Protein AF-A0A3M0YSS9-F1 (afdb_monomer_lite)

Foldseek 3Di:
DDQQCPPLLLVLVLVVQVVCVVVVVAPHLCRLQVQLVHHSVVSVCSNRSVDPDDPSSLLSCCQQPQADVCSSNVVDVDGHPDPDDDDDDDPRPRNQPPDPHLVAQEKEDEQVCFQQCLVPNCVRCVVVIRGDYDPPDDDHAKYWYQDADDQAPPVDHHRDIDIDYDDDPPDDDDAQDWDFDRDSGTHIFGWDFDADPVRDGDDIDTHTNDPD

Radius of gyration: 26.35 Å; chains: 1; bounding box: 48×43×78 Å

Structure (mmCIF, N/CA/C/O backbone):
data_AF-A0A3M0YSS9-F1
#
_entry.id   AF-A0A3M0YSS9-F1
#
loop_
_atom_site.group_PDB
_atom_site.id
_atom_site.type_symbol
_atom_site.label_atom_id
_atom_site.label_alt_id
_atom_site.label_comp_id
_atom_site.label_asym_id
_atom_site.label_entity_id
_atom_site.label_seq_id
_atom_site.pdbx_PDB_ins_code
_atom_site.Cartn_x
_atom_site.Cartn_y
_atom_site.Cartn_z
_atom_site.occupancy
_atom_site.B_iso_or_equiv
_atom_site.auth_seq_id
_atom_site.auth_comp_id
_atom_site.auth_asym_id
_atom_site.auth_atom_id
_atom_site.pdbx_PDB_model_num
ATOM 1 N N . MET A 1 1 ? 23.100 3.331 -47.644 1.00 50.34 1 MET A N 1
ATOM 2 C CA . MET A 1 1 ? 22.919 3.528 -46.187 1.00 50.34 1 MET A CA 1
ATOM 3 C C . MET A 1 1 ? 21.482 3.955 -45.966 1.00 50.34 1 MET A C 1
ATOM 5 O O . MET A 1 1 ? 21.053 4.877 -46.646 1.00 50.34 1 MET A O 1
ATOM 9 N N . GLY A 1 2 ? 20.723 3.238 -45.133 1.00 55.03 2 GLY A N 1
ATOM 10 C CA . GLY A 1 2 ? 19.299 3.519 -44.927 1.00 55.03 2 GLY A CA 1
ATOM 11 C C . GLY A 1 2 ? 19.103 4.921 -44.357 1.00 55.03 2 GLY A C 1
ATOM 12 O O . GLY A 1 2 ? 19.698 5.257 -43.337 1.00 55.03 2 GLY A O 1
ATOM 13 N N . ASN A 1 3 ? 18.328 5.752 -45.048 1.00 66.25 3 ASN A N 1
ATOM 14 C CA . ASN A 1 3 ? 17.956 7.071 -44.563 1.00 66.25 3 ASN A CA 1
ATOM 15 C C . ASN A 1 3 ? 16.772 6.900 -43.603 1.00 66.25 3 ASN A C 1
ATOM 17 O O . ASN A 1 3 ? 15.628 6.799 -44.031 1.00 66.25 3 ASN A O 1
ATOM 21 N N . PHE A 1 4 ? 17.038 6.812 -42.302 1.00 70.06 4 PHE A N 1
ATOM 22 C CA . PHE A 1 4 ? 16.012 6.598 -41.275 1.00 70.06 4 PHE A CA 1
ATOM 23 C C . PHE A 1 4 ? 15.368 7.904 -40.796 1.00 70.06 4 PHE A C 1
ATOM 25 O O . PHE A 1 4 ? 14.780 7.965 -39.716 1.00 70.06 4 PHE A O 1
ATOM 32 N N . PHE A 1 5 ? 15.502 8.976 -41.577 1.00 63.09 5 PHE A N 1
ATOM 33 C CA . PHE A 1 5 ? 14.889 10.267 -41.282 1.00 63.09 5 PHE A CA 1
ATOM 34 C C . PHE A 1 5 ? 13.356 10.187 -41.290 1.00 63.09 5 PHE A C 1
ATOM 36 O O . PHE A 1 5 ? 12.704 10.883 -40.512 1.00 63.09 5 PHE A O 1
ATOM 43 N N . ASP A 1 6 ? 12.803 9.298 -42.119 1.00 69.56 6 ASP A N 1
ATOM 44 C CA . ASP A 1 6 ? 11.360 9.109 -42.275 1.00 69.56 6 ASP A CA 1
ATOM 45 C C . ASP A 1 6 ? 10.750 8.143 -41.256 1.00 69.56 6 ASP A C 1
ATOM 47 O O . ASP A 1 6 ? 9.528 8.059 -41.149 1.00 69.56 6 ASP A O 1
ATOM 51 N N . HIS A 1 7 ? 11.575 7.458 -40.457 1.00 84.62 7 HIS A N 1
ATOM 52 C CA . HIS A 1 7 ? 11.083 6.555 -39.425 1.00 84.62 7 HIS A CA 1
ATOM 53 C C . HIS A 1 7 ? 10.381 7.349 -38.316 1.00 84.62 7 HIS A C 1
ATOM 55 O O . HIS A 1 7 ? 10.987 8.223 -37.686 1.00 84.62 7 HIS A O 1
ATOM 61 N N . ILE A 1 8 ? 9.111 7.025 -38.054 1.00 85.50 8 ILE A N 1
ATOM 62 C CA . ILE A 1 8 ? 8.252 7.771 -37.122 1.00 85.50 8 ILE A CA 1
ATOM 63 C C . ILE A 1 8 ? 8.887 7.914 -35.736 1.00 85.50 8 ILE A C 1
ATOM 65 O O . ILE A 1 8 ? 8.940 9.017 -35.196 1.00 85.50 8 ILE A O 1
ATOM 69 N N . VAL A 1 9 ? 9.509 6.842 -35.239 1.00 87.88 9 VAL A N 1
ATOM 70 C CA . VAL A 1 9 ? 10.175 6.827 -33.930 1.00 87.88 9 VAL A CA 1
ATOM 71 C C . VAL A 1 9 ? 11.379 7.761 -33.882 1.00 87.88 9 VAL A C 1
ATOM 73 O O . VAL A 1 9 ? 11.569 8.463 -32.897 1.00 87.88 9 VAL A O 1
ATOM 76 N N . ASN A 1 10 ? 12.165 7.851 -34.957 1.00 89.75 10 ASN A N 1
ATOM 77 C CA . ASN A 1 10 ? 13.311 8.758 -34.998 1.00 89.75 10 ASN A CA 1
ATOM 78 C C . ASN A 1 10 ? 12.864 10.221 -35.092 1.00 89.75 10 ASN A C 1
ATOM 80 O O . ASN A 1 10 ? 13.477 11.100 -34.487 1.00 89.75 10 ASN A O 1
ATOM 84 N N . ARG A 1 11 ? 11.784 10.488 -35.833 1.00 89.56 11 ARG A N 1
ATOM 85 C CA . ARG A 1 11 ? 11.182 11.822 -35.924 1.00 89.56 11 ARG A CA 1
ATOM 86 C C . ARG A 1 11 ? 10.656 12.281 -34.566 1.00 89.56 11 ARG A C 1
ATOM 88 O O . ARG A 1 11 ? 10.982 13.384 -34.138 1.00 89.56 11 ARG A O 1
ATOM 95 N N . ARG A 1 12 ? 9.906 11.421 -33.876 1.00 90.12 12 ARG A N 1
ATOM 96 C CA . ARG A 1 12 ? 9.378 11.677 -32.529 1.00 90.12 12 ARG A CA 1
ATOM 97 C C . ARG A 1 12 ? 10.500 11.791 -31.498 1.00 90.12 12 ARG A C 1
ATOM 99 O O . ARG A 1 12 ? 10.485 12.711 -30.693 1.00 90.12 12 ARG A O 1
ATOM 106 N N . PHE A 1 13 ? 11.538 10.960 -31.588 1.00 92.38 13 PHE A N 1
ATOM 107 C CA . PHE A 1 13 ? 12.729 11.077 -30.743 1.00 92.38 13 PHE A CA 1
ATOM 108 C C . PHE A 1 13 ? 13.441 12.429 -30.900 1.00 92.38 13 PHE A C 1
ATOM 110 O O . PHE A 1 13 ? 13.877 13.007 -29.909 1.00 92.38 13 PHE A O 1
ATOM 117 N N . ARG A 1 14 ? 13.537 12.979 -32.120 1.00 91.00 14 ARG A N 1
ATOM 118 C CA . ARG A 1 14 ? 14.081 14.337 -32.312 1.00 91.00 14 ARG A CA 1
ATOM 119 C C . ARG A 1 14 ? 13.235 15.402 -31.631 1.00 91.00 14 ARG A C 1
ATOM 121 O O . ARG A 1 14 ? 13.810 16.310 -31.042 1.00 91.00 14 ARG A O 1
ATOM 128 N N . GLN A 1 15 ? 11.911 15.282 -31.716 1.00 89.50 15 GLN A N 1
ATOM 129 C CA . GLN A 1 15 ? 10.995 16.196 -31.031 1.00 89.50 15 GLN A CA 1
ATOM 130 C C . GLN A 1 15 ? 11.213 16.124 -29.516 1.00 89.50 15 GLN A C 1
ATOM 132 O O . GLN A 1 15 ? 11.445 17.152 -28.896 1.00 89.50 15 GLN A O 1
ATOM 137 N N . VAL A 1 16 ? 11.282 14.913 -28.952 1.00 89.62 16 VAL A N 1
ATOM 138 C CA . VAL A 1 16 ? 11.610 14.701 -27.531 1.00 89.62 16 VAL A CA 1
ATOM 139 C C . VAL A 1 16 ? 12.953 15.334 -27.169 1.00 89.62 16 VAL A C 1
ATOM 141 O O . VAL A 1 16 ? 13.036 16.061 -26.187 1.00 89.62 16 VAL A O 1
ATOM 144 N N . TYR A 1 17 ? 14.007 15.113 -27.963 1.00 90.38 17 TYR A N 1
ATOM 145 C CA . TYR A 1 17 ? 15.323 15.711 -27.712 1.00 90.38 17 TYR A CA 1
ATOM 146 C C . TYR A 1 17 ? 15.255 17.244 -27.632 1.00 90.38 17 TYR A C 1
ATOM 148 O O . TYR A 1 17 ? 15.831 17.827 -26.717 1.00 90.38 17 TYR A O 1
ATOM 156 N N . GLN A 1 18 ? 14.560 17.885 -28.579 1.00 89.50 18 GLN A N 1
ATOM 157 C CA . GLN A 1 18 ? 14.410 19.343 -28.618 1.00 89.50 18 GLN A CA 1
ATOM 158 C C . GLN A 1 18 ? 13.657 19.849 -27.388 1.00 89.50 18 GLN A C 1
ATOM 160 O O . GLN A 1 18 ? 14.143 20.743 -26.703 1.00 89.50 18 GLN A O 1
ATOM 165 N N . THR A 1 19 ? 12.537 19.215 -27.044 1.00 84.94 19 THR A N 1
ATOM 166 C CA . THR A 1 19 ? 11.732 19.600 -25.882 1.00 84.94 19 THR A CA 1
ATOM 167 C C . THR A 1 19 ? 12.491 19.424 -24.563 1.00 84.94 19 THR A C 1
ATOM 169 O O . THR A 1 19 ? 12.430 20.298 -23.703 1.00 84.94 19 THR A O 1
ATOM 172 N N . LEU A 1 20 ? 13.283 18.357 -24.404 1.00 84.94 20 LEU A N 1
ATOM 173 C CA . LEU A 1 20 ? 14.125 18.170 -23.212 1.00 84.94 20 LEU A CA 1
ATOM 174 C C . LEU A 1 20 ? 15.231 19.233 -23.090 1.00 84.94 20 LEU A C 1
ATOM 176 O O . LEU A 1 20 ? 15.587 19.626 -21.976 1.00 84.94 20 LEU A O 1
ATOM 180 N N . GLU A 1 21 ? 15.790 19.686 -24.214 1.00 85.00 21 GLU A N 1
ATOM 181 C CA . GLU A 1 21 ? 16.803 20.750 -24.258 1.00 85.00 21 GLU A CA 1
ATOM 182 C C . GLU A 1 21 ? 16.178 22.120 -23.932 1.00 85.00 21 GLU A C 1
ATOM 184 O O . GLU A 1 21 ? 16.726 22.870 -23.122 1.00 85.00 21 GLU A O 1
ATOM 189 N N . GLU A 1 22 ? 14.989 22.410 -24.471 1.00 82.00 22 GLU A N 1
ATOM 190 C CA . GLU A 1 22 ? 14.206 23.622 -24.184 1.00 82.00 22 GLU A CA 1
ATOM 191 C C . GLU A 1 22 ? 13.789 23.710 -22.709 1.00 82.00 22 GLU A C 1
ATOM 193 O O . GLU A 1 22 ? 13.955 24.755 -22.077 1.00 82.00 22 GLU A O 1
ATOM 198 N N . MET A 1 23 ? 13.337 22.594 -22.128 1.00 76.38 23 MET A N 1
ATOM 199 C CA . MET A 1 23 ? 12.991 22.480 -20.705 1.00 76.38 23 MET A CA 1
ATOM 200 C C . MET A 1 23 ? 14.218 22.463 -19.776 1.00 76.38 23 MET A C 1
ATOM 202 O O . MET A 1 23 ? 14.065 22.386 -18.558 1.00 76.38 23 MET A O 1
ATOM 206 N N . ARG A 1 24 ? 15.445 22.530 -20.320 1.00 79.00 24 ARG A N 1
ATOM 207 C CA . ARG A 1 24 ? 16.722 22.442 -19.581 1.00 79.00 24 ARG A CA 1
ATOM 208 C C . ARG A 1 24 ? 16.887 21.161 -18.750 1.00 79.00 24 ARG A C 1
ATOM 210 O O . ARG A 1 24 ? 17.694 21.132 -17.821 1.00 79.00 24 ARG A O 1
ATOM 217 N N . LEU A 1 25 ? 16.176 20.091 -19.110 1.00 72.50 25 LEU A N 1
ATOM 218 C CA . LEU A 1 25 ? 16.301 18.769 -18.484 1.00 72.50 25 LEU A CA 1
ATOM 219 C C . LEU A 1 25 ? 17.574 18.038 -18.920 1.00 72.50 25 LEU A C 1
ATOM 221 O O . LEU A 1 25 ? 18.047 17.136 -18.229 1.00 72.50 25 LEU A O 1
ATOM 225 N N . ILE A 1 26 ? 18.144 18.438 -20.058 1.00 84.50 26 ILE A N 1
ATOM 226 C CA . ILE A 1 26 ? 19.454 17.991 -20.527 1.00 84.50 26 ILE A CA 1
ATOM 227 C C . ILE A 1 26 ? 20.323 19.195 -20.877 1.00 84.50 26 ILE A C 1
ATOM 229 O O . ILE A 1 26 ? 19.862 20.165 -21.473 1.00 84.50 26 ILE A O 1
ATOM 233 N N . LYS A 1 27 ? 21.621 19.116 -20.569 1.00 81.25 27 LYS A N 1
ATOM 234 C CA . LYS A 1 27 ? 22.600 20.148 -20.978 1.00 81.25 27 LYS A CA 1
ATOM 235 C C . LYS A 1 27 ? 23.049 20.013 -22.442 1.00 81.25 27 LYS A C 1
ATOM 237 O O . LYS A 1 27 ? 23.837 20.821 -22.926 1.00 81.25 27 LYS A O 1
ATOM 242 N N . GLY A 1 28 ? 22.600 18.959 -23.125 1.00 85.44 28 GLY A N 1
ATOM 243 C CA . GLY A 1 28 ? 22.880 18.663 -24.529 1.00 85.44 28 GLY A CA 1
ATOM 244 C C . GLY A 1 28 ? 23.134 17.173 -24.779 1.00 85.44 28 GLY A C 1
ATOM 245 O O . GLY A 1 28 ? 22.970 16.325 -23.902 1.00 85.44 28 GLY A O 1
ATOM 246 N N . LYS A 1 29 ? 23.594 16.838 -25.989 1.00 87.19 29 LYS A N 1
ATOM 247 C CA . LYS A 1 29 ? 23.745 15.446 -26.477 1.00 87.19 29 LYS A CA 1
ATOM 248 C C . LYS A 1 29 ? 24.600 14.548 -25.577 1.00 87.19 29 LYS A C 1
ATOM 250 O O . LYS A 1 29 ? 24.299 13.367 -25.443 1.00 87.19 29 LYS A O 1
ATOM 255 N N . SER A 1 30 ? 25.657 15.092 -24.968 1.00 85.88 30 SER A N 1
ATOM 256 C CA . SER A 1 30 ? 26.529 14.344 -24.047 1.00 85.88 30 SER A CA 1
ATOM 257 C C . SER A 1 30 ? 25.790 13.877 -22.797 1.00 85.88 30 SER A C 1
ATOM 259 O O . SER A 1 30 ? 26.089 12.808 -22.277 1.00 85.88 30 SER A O 1
ATOM 261 N N . ASP A 1 31 ? 24.864 14.694 -22.306 1.00 86.00 31 ASP A N 1
ATOM 262 C CA . ASP A 1 31 ? 24.123 14.443 -21.075 1.00 86.00 31 ASP A CA 1
ATOM 263 C C . ASP A 1 31 ? 23.063 13.364 -21.304 1.00 86.00 31 ASP A C 1
ATOM 265 O O . ASP A 1 31 ? 23.022 12.354 -20.602 1.00 86.00 31 ASP A O 1
ATOM 269 N N . LEU A 1 32 ? 22.319 13.497 -22.408 1.00 88.12 32 LEU A N 1
ATOM 270 C CA . LEU A 1 32 ? 21.383 12.470 -22.849 1.00 88.12 32 LEU A CA 1
ATOM 271 C C . LEU A 1 32 ? 22.092 11.138 -23.131 1.00 88.12 32 LEU A C 1
ATOM 273 O O . LEU A 1 32 ? 21.607 10.086 -22.734 1.00 88.12 32 LEU A O 1
ATOM 277 N N . ALA A 1 33 ? 23.262 11.165 -23.777 1.00 90.19 33 ALA A N 1
ATOM 278 C CA . ALA A 1 33 ? 24.018 9.950 -24.070 1.00 90.19 33 ALA A CA 1
ATOM 279 C C . ALA A 1 33 ? 24.388 9.174 -22.796 1.00 90.19 33 ALA A C 1
ATOM 281 O O . ALA A 1 33 ? 24.219 7.960 -22.763 1.00 90.19 33 ALA A O 1
ATOM 282 N N . LYS A 1 34 ? 24.814 9.869 -21.731 1.00 87.88 34 LYS A N 1
ATOM 283 C CA . LYS A 1 34 ? 25.112 9.237 -20.435 1.00 87.88 34 LYS A CA 1
ATOM 284 C C . LYS A 1 34 ? 23.879 8.573 -19.826 1.00 87.88 34 LYS A C 1
ATOM 286 O O . LYS A 1 34 ? 23.983 7.459 -19.330 1.00 87.88 34 LYS A O 1
ATOM 291 N N . LYS A 1 35 ? 22.720 9.236 -19.875 1.00 83.88 35 LYS A N 1
ATOM 292 C CA . LYS A 1 35 ? 21.463 8.699 -19.328 1.00 83.88 35 LYS A CA 1
ATOM 293 C C . LYS A 1 35 ? 20.897 7.541 -20.145 1.00 83.88 35 LYS A C 1
ATOM 295 O O . LYS A 1 35 ? 20.283 6.647 -19.586 1.00 83.88 35 LYS A O 1
ATOM 300 N N . LEU A 1 36 ? 21.150 7.513 -21.449 1.00 86.31 36 LEU A N 1
ATOM 301 C CA . LEU A 1 36 ? 20.767 6.397 -22.315 1.00 86.31 36 LEU A CA 1
ATOM 302 C C . LEU A 1 36 ? 21.832 5.293 -22.390 1.00 86.31 36 LEU A C 1
ATOM 304 O O . LEU A 1 36 ? 21.696 4.391 -23.216 1.00 86.31 36 LEU A O 1
ATOM 308 N N . ASP A 1 37 ? 22.872 5.366 -21.550 1.00 86.00 37 ASP A N 1
ATOM 309 C CA . ASP A 1 37 ? 24.003 4.432 -21.509 1.00 86.00 37 ASP A CA 1
ATOM 310 C C . ASP A 1 37 ? 24.611 4.199 -22.902 1.00 86.00 37 ASP A C 1
ATOM 312 O O . ASP A 1 37 ? 24.720 3.094 -23.435 1.00 86.00 37 ASP A O 1
ATOM 316 N N . THR A 1 38 ? 24.911 5.306 -23.577 1.00 89.12 38 THR A N 1
ATOM 317 C CA . THR A 1 38 ? 25.438 5.301 -24.935 1.00 89.12 38 THR A CA 1
ATOM 318 C C . THR A 1 38 ? 26.429 6.440 -25.153 1.00 89.12 38 THR A C 1
ATOM 320 O O . THR A 1 38 ? 26.738 7.231 -24.262 1.00 89.12 38 THR A O 1
ATOM 323 N N . TYR A 1 39 ? 26.959 6.538 -26.369 1.00 90.38 39 TYR A N 1
ATOM 324 C CA . TYR A 1 39 ? 27.948 7.546 -26.727 1.00 90.38 39 TYR A CA 1
ATOM 325 C C . TYR A 1 39 ? 27.313 8.712 -27.483 1.00 90.38 39 TYR A C 1
ATOM 327 O O . TYR A 1 39 ? 26.391 8.540 -28.280 1.00 90.38 39 TYR A O 1
ATOM 335 N N . ASN A 1 40 ? 27.870 9.912 -27.313 1.00 90.12 40 ASN A N 1
ATOM 336 C CA . ASN A 1 40 ? 27.375 11.127 -27.968 1.00 90.12 40 ASN A CA 1
ATOM 337 C C . ASN A 1 40 ? 27.313 10.982 -29.506 1.00 90.12 40 ASN A C 1
ATOM 339 O O . ASN A 1 40 ? 26.335 11.378 -30.140 1.00 90.12 40 ASN A O 1
ATOM 343 N N . HIS A 1 41 ? 28.298 10.308 -30.112 1.00 90.50 41 HIS A N 1
ATOM 344 C CA . HIS A 1 41 ? 28.287 10.035 -31.551 1.00 90.50 41 HIS A CA 1
ATOM 345 C C . HIS A 1 41 ? 27.095 9.160 -31.988 1.00 90.50 41 HIS A C 1
ATOM 347 O O . HIS A 1 41 ? 26.580 9.349 -33.087 1.00 90.50 41 HIS A O 1
ATOM 353 N N . VAL A 1 42 ? 26.611 8.246 -31.135 1.00 88.69 42 VAL A N 1
ATOM 354 C CA . VAL A 1 42 ? 25.433 7.409 -31.420 1.00 88.69 42 VAL A CA 1
ATOM 355 C C . VAL A 1 42 ? 24.176 8.269 -31.444 1.00 88.69 42 VAL A C 1
ATOM 357 O O . VAL A 1 42 ? 23.431 8.214 -32.420 1.00 88.69 42 VAL A O 1
ATOM 360 N N . ILE A 1 43 ? 23.983 9.121 -30.432 1.00 90.44 43 ILE A N 1
ATOM 361 C CA . ILE A 1 43 ? 22.865 10.075 -30.387 1.00 90.44 43 ILE A CA 1
ATOM 362 C C . ILE A 1 43 ? 22.898 10.996 -31.609 1.00 90.44 43 ILE A C 1
ATOM 364 O O . ILE A 1 43 ? 21.880 11.179 -32.270 1.00 90.44 43 ILE A O 1
ATOM 368 N N . ASN A 1 44 ? 24.070 11.517 -31.979 1.00 90.88 44 ASN A N 1
ATOM 369 C CA . ASN A 1 44 ? 24.224 12.362 -33.162 1.00 90.88 44 ASN A CA 1
ATOM 370 C C . ASN A 1 44 ? 23.833 11.633 -34.460 1.00 90.88 44 ASN A C 1
ATOM 372 O O . ASN A 1 44 ? 23.144 12.201 -35.304 1.00 90.88 44 ASN A O 1
ATOM 376 N N . ASN A 1 45 ? 24.223 10.366 -34.611 1.00 90.06 45 ASN A N 1
ATOM 377 C CA . ASN A 1 45 ? 23.871 9.564 -35.783 1.00 90.06 45 ASN A CA 1
ATOM 378 C C . ASN A 1 45 ? 22.363 9.271 -35.842 1.00 90.06 45 ASN A C 1
ATOM 380 O O . ASN A 1 45 ? 21.781 9.307 -36.927 1.00 90.06 45 ASN A O 1
ATOM 384 N N . ILE A 1 46 ? 21.712 9.050 -34.694 1.00 89.56 46 ILE A N 1
ATOM 385 C CA . ILE A 1 46 ? 20.249 8.905 -34.608 1.00 89.56 46 ILE A CA 1
ATOM 386 C C . ILE A 1 46 ? 19.565 10.223 -35.000 1.00 89.56 46 ILE A C 1
ATOM 388 O O . ILE A 1 46 ? 18.701 10.244 -35.877 1.00 89.56 46 ILE A O 1
ATOM 392 N N . LEU A 1 47 ? 20.017 11.353 -34.446 1.00 87.19 47 LEU A N 1
ATOM 393 C CA . LEU A 1 47 ? 19.495 12.679 -34.788 1.00 87.19 47 LEU A CA 1
ATOM 394 C C . LEU A 1 47 ? 19.717 13.027 -36.267 1.00 87.19 47 LEU A C 1
ATOM 396 O O . LEU A 1 47 ? 18.866 13.671 -36.867 1.00 87.19 47 LEU A O 1
ATOM 400 N N . LYS A 1 48 ? 20.786 12.549 -36.909 1.00 86.44 48 LYS A N 1
ATOM 401 C CA . LYS A 1 48 ? 21.011 12.713 -38.357 1.00 86.44 48 LYS A CA 1
ATOM 402 C C . LYS A 1 48 ? 20.249 11.704 -39.223 1.00 86.44 48 LYS A C 1
ATOM 404 O O . LYS A 1 48 ? 20.297 11.805 -40.442 1.00 86.44 48 LYS A O 1
ATOM 409 N N . GLY A 1 49 ? 19.525 10.756 -38.622 1.00 83.38 49 GLY A N 1
ATOM 410 C CA . GLY A 1 49 ? 18.766 9.728 -39.345 1.00 83.38 49 GLY A CA 1
ATOM 411 C C . GLY A 1 49 ? 19.647 8.640 -39.961 1.00 83.38 49 GLY A C 1
ATOM 412 O O . GLY A 1 49 ? 19.195 7.891 -40.817 1.00 83.38 49 GLY A O 1
ATOM 413 N N . GLN A 1 50 ? 20.906 8.541 -39.533 1.00 84.38 50 GLN A N 1
ATOM 414 C CA . GLN A 1 50 ? 21.852 7.519 -39.987 1.00 84.38 50 GLN A CA 1
ATOM 415 C C . GLN A 1 50 ? 21.677 6.193 -39.232 1.00 84.38 50 GLN A C 1
ATOM 417 O O . GLN A 1 50 ? 22.202 5.166 -39.657 1.00 84.38 50 GLN A O 1
ATOM 422 N N . ARG A 1 51 ? 20.958 6.210 -38.102 1.00 86.31 51 ARG A N 1
ATOM 423 C CA . ARG A 1 51 ? 20.695 5.047 -37.247 1.00 86.31 51 ARG A CA 1
ATOM 424 C C . ARG A 1 51 ? 19.311 5.150 -36.599 1.00 86.31 51 ARG A C 1
ATOM 426 O O . ARG A 1 51 ? 18.857 6.252 -36.309 1.00 86.31 51 ARG A O 1
ATOM 433 N N . ASN A 1 52 ? 18.666 4.014 -36.335 1.00 86.69 52 ASN A N 1
ATOM 434 C CA . ASN A 1 52 ? 17.465 3.955 -35.498 1.00 86.69 52 ASN A CA 1
ATOM 435 C C . ASN A 1 52 ? 17.806 3.927 -34.010 1.00 86.69 52 ASN A C 1
ATOM 437 O O . ASN A 1 52 ? 18.779 3.288 -33.597 1.00 86.69 52 ASN A O 1
ATOM 441 N N . ILE A 1 53 ? 16.969 4.590 -33.217 1.00 89.38 53 ILE A N 1
ATOM 442 C CA . ILE A 1 53 ? 16.968 4.404 -31.769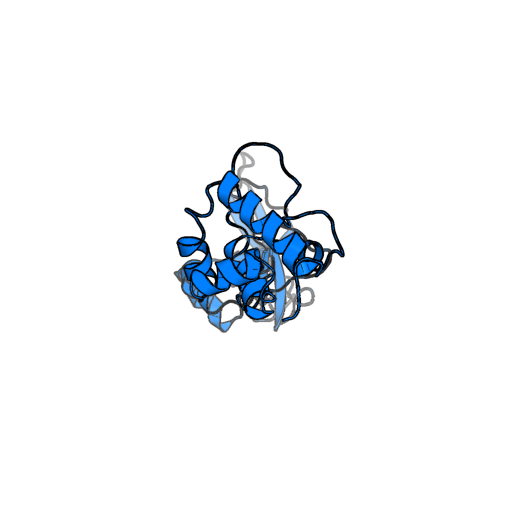 1.00 89.38 53 ILE A CA 1
ATOM 443 C C . ILE A 1 53 ? 16.591 2.954 -31.427 1.00 89.38 53 ILE A C 1
ATOM 445 O O . ILE A 1 53 ? 15.739 2.350 -32.082 1.00 89.38 53 ILE A O 1
ATOM 449 N N . THR A 1 54 ? 17.268 2.366 -30.442 1.00 89.62 54 THR A N 1
ATOM 450 C CA . THR A 1 54 ? 16.992 0.992 -30.000 1.00 89.62 54 THR A CA 1
ATOM 451 C C . THR A 1 54 ? 15.852 0.956 -28.985 1.00 89.62 54 THR A C 1
ATOM 453 O O . THR A 1 54 ? 15.569 1.952 -28.322 1.00 89.62 54 THR A O 1
ATOM 456 N N . LEU A 1 55 ? 15.220 -0.210 -28.816 1.00 86.31 55 LEU A N 1
ATOM 457 C CA . LEU A 1 55 ? 14.186 -0.401 -27.793 1.00 86.31 55 LEU A CA 1
ATOM 458 C C . LEU A 1 55 ? 14.708 -0.083 -26.385 1.00 86.31 55 LEU A C 1
ATOM 460 O O . LEU A 1 55 ? 14.050 0.626 -25.639 1.00 86.31 55 LEU A O 1
ATOM 464 N N . ASP A 1 56 ? 15.916 -0.536 -26.052 1.00 86.81 56 ASP A N 1
ATOM 465 C CA . ASP A 1 56 ? 16.564 -0.239 -24.768 1.00 86.81 56 ASP A CA 1
ATOM 466 C C . ASP A 1 56 ? 16.732 1.276 -24.531 1.00 86.81 56 ASP A C 1
ATOM 468 O O . ASP A 1 56 ? 16.419 1.788 -23.459 1.00 86.81 56 ASP A O 1
ATOM 472 N N . GLN A 1 57 ? 17.123 2.029 -25.564 1.00 89.56 57 GLN A N 1
ATOM 473 C CA . GLN A 1 57 ? 17.219 3.490 -25.491 1.00 89.56 57 GLN A CA 1
ATOM 474 C C . GLN A 1 57 ? 15.845 4.157 -25.337 1.00 89.56 57 GLN A C 1
ATOM 476 O O . GLN A 1 57 ? 15.728 5.138 -24.607 1.00 89.56 57 GLN A O 1
ATOM 481 N N . ILE A 1 58 ? 14.805 3.629 -25.990 1.00 88.69 58 ILE A N 1
ATOM 482 C CA . ILE A 1 58 ? 13.420 4.090 -25.812 1.00 88.69 58 ILE A CA 1
ATOM 483 C C . ILE A 1 58 ? 12.961 3.853 -24.370 1.00 88.69 58 ILE A C 1
ATOM 485 O O . ILE A 1 58 ? 12.426 4.768 -23.751 1.00 88.69 58 ILE A O 1
ATOM 489 N N . LEU A 1 59 ? 13.200 2.666 -23.812 1.00 82.25 59 LEU A N 1
ATOM 490 C CA . LEU A 1 59 ? 12.828 2.347 -22.432 1.00 82.25 59 LEU A CA 1
ATOM 491 C C . LEU A 1 59 ? 13.540 3.270 -21.438 1.00 82.25 59 LEU A C 1
ATOM 493 O O . LEU A 1 59 ? 12.896 3.831 -20.555 1.00 82.25 59 LEU A O 1
ATOM 497 N N . LYS A 1 60 ? 14.840 3.517 -21.634 1.00 84.19 60 LYS A N 1
ATOM 498 C CA . LYS A 1 60 ? 15.619 4.463 -20.820 1.00 84.19 60 LYS A CA 1
ATOM 499 C C . LYS A 1 60 ? 15.119 5.904 -20.945 1.00 84.19 60 LYS A C 1
ATOM 501 O O . LYS A 1 60 ? 15.127 6.629 -19.955 1.00 84.19 60 LYS A O 1
ATOM 506 N N . LEU A 1 61 ? 14.650 6.328 -22.121 1.00 84.56 61 LEU A N 1
ATOM 507 C CA . LEU A 1 61 ? 14.004 7.637 -22.293 1.00 84.56 61 LEU A CA 1
ATOM 508 C C . LEU A 1 61 ? 12.704 7.740 -21.502 1.00 84.56 61 LEU A C 1
ATOM 510 O O . LEU A 1 61 ? 12.494 8.731 -20.806 1.00 84.56 61 LEU A O 1
ATOM 514 N N . CYS A 1 62 ? 11.852 6.720 -21.608 1.00 83.12 62 CYS A N 1
ATOM 515 C CA . CYS A 1 62 ? 10.593 6.665 -20.872 1.00 83.12 62 CYS A CA 1
ATOM 516 C C . CYS A 1 62 ? 10.869 6.713 -19.363 1.00 83.12 62 CYS A C 1
ATOM 518 O O . CYS A 1 62 ? 10.260 7.504 -18.655 1.00 83.12 62 CYS A O 1
ATOM 520 N N . HIS A 1 63 ? 11.859 5.950 -18.893 1.00 73.69 63 HIS A N 1
ATOM 521 C CA . HIS A 1 63 ? 12.234 5.871 -17.484 1.00 73.69 63 HIS A CA 1
ATOM 522 C C . HIS A 1 63 ? 12.877 7.156 -16.937 1.00 73.69 63 HIS A C 1
ATOM 524 O O . HIS A 1 63 ? 12.523 7.635 -15.864 1.00 73.69 63 HIS A O 1
ATOM 530 N N . HIS A 1 64 ? 13.826 7.761 -17.651 1.00 79.50 64 HIS A N 1
ATOM 531 C CA . HIS A 1 64 ? 14.543 8.927 -17.125 1.00 79.50 64 HIS A CA 1
ATOM 532 C C . HIS A 1 64 ? 13.803 10.252 -17.306 1.00 79.50 64 HIS A C 1
ATOM 534 O O . HIS A 1 64 ? 14.099 11.193 -16.572 1.00 79.50 64 HIS A O 1
ATOM 540 N N . TYR A 1 65 ? 12.887 10.338 -18.274 1.00 79.56 65 TYR A N 1
ATOM 541 C CA . TYR A 1 65 ? 12.282 11.610 -18.678 1.00 79.56 65 TYR A CA 1
ATOM 542 C C . TYR A 1 65 ? 10.753 11.576 -18.813 1.00 79.56 65 TYR A C 1
ATOM 544 O O . TYR A 1 65 ? 10.170 12.565 -19.245 1.00 79.56 65 TYR A O 1
ATOM 552 N N . GLY A 1 66 ? 10.088 10.461 -18.497 1.00 75.00 66 GLY A N 1
ATOM 553 C CA . GLY A 1 66 ? 8.618 10.371 -18.506 1.00 75.00 66 GLY A CA 1
ATOM 554 C C . GLY A 1 66 ? 7.995 10.465 -19.891 1.00 75.00 66 GLY A C 1
ATOM 555 O O . GLY A 1 66 ? 6.832 10.844 -20.037 1.00 75.00 66 GLY A O 1
ATOM 556 N N . VAL A 1 67 ? 8.782 10.154 -20.919 1.00 84.06 67 VAL A N 1
ATOM 557 C CA . VAL A 1 67 ? 8.344 10.206 -22.312 1.00 84.06 67 VAL A CA 1
ATOM 558 C C . VAL A 1 67 ? 7.311 9.113 -22.549 1.00 84.06 67 VAL A C 1
ATOM 560 O O . VAL A 1 67 ? 7.543 7.945 -22.239 1.00 84.06 67 VAL A O 1
ATOM 563 N N . ASN A 1 68 ? 6.183 9.483 -23.145 1.00 82.69 68 ASN A N 1
ATOM 564 C CA . ASN A 1 68 ? 5.142 8.543 -23.526 1.00 82.69 68 ASN A CA 1
ATOM 565 C C . ASN A 1 68 ? 5.630 7.665 -24.694 1.00 82.69 68 ASN A C 1
ATOM 567 O O . ASN A 1 68 ? 5.914 8.153 -25.793 1.00 82.69 68 ASN A O 1
ATOM 571 N N . ALA A 1 69 ? 5.699 6.349 -24.487 1.00 84.88 69 ALA A N 1
ATOM 572 C CA . ALA A 1 69 ? 6.074 5.410 -25.542 1.00 84.88 69 ALA A CA 1
ATOM 573 C C . ALA A 1 69 ? 5.095 5.465 -26.729 1.00 84.88 69 ALA A C 1
ATOM 575 O O . ALA A 1 69 ? 5.524 5.391 -27.882 1.00 84.88 69 ALA A O 1
ATOM 576 N N . ASN A 1 70 ? 3.799 5.678 -26.474 1.00 83.62 70 ASN A N 1
ATOM 577 C CA . ASN A 1 70 ? 2.793 5.785 -27.531 1.00 83.62 70 ASN A CA 1
ATOM 578 C C . ASN A 1 70 ? 3.066 6.983 -28.446 1.00 83.62 70 ASN A C 1
ATOM 580 O O . ASN A 1 70 ? 2.900 6.874 -29.661 1.00 83.62 70 ASN A O 1
ATOM 584 N N . PHE A 1 71 ? 3.587 8.088 -27.907 1.00 86.94 71 PHE A N 1
ATOM 585 C CA . PHE A 1 71 ? 4.036 9.219 -28.717 1.00 86.94 71 PHE A CA 1
ATOM 586 C C . PHE A 1 71 ? 5.214 8.858 -29.613 1.00 86.94 71 PHE A C 1
ATOM 588 O O . PHE A 1 71 ? 5.194 9.158 -30.808 1.00 86.94 71 PHE A O 1
ATOM 595 N N . LEU A 1 72 ? 6.224 8.175 -29.062 1.00 88.06 72 LEU A N 1
ATOM 596 C CA . LEU A 1 72 ? 7.394 7.732 -29.822 1.00 88.06 72 LEU A CA 1
ATOM 597 C C . LEU A 1 72 ? 7.002 6.806 -30.978 1.00 88.06 72 LEU A C 1
ATOM 599 O O . LEU A 1 72 ? 7.508 6.969 -32.086 1.00 88.06 72 LEU A O 1
ATOM 603 N N . PHE A 1 73 ? 6.062 5.887 -30.761 1.00 87.38 73 PHE A N 1
ATOM 604 C CA . PHE A 1 73 ? 5.560 4.995 -31.811 1.00 87.38 73 PHE A CA 1
ATOM 605 C C . PHE A 1 73 ? 4.517 5.640 -32.738 1.00 87.38 73 PHE A C 1
ATOM 607 O O . PHE A 1 73 ? 4.132 5.030 -33.733 1.00 87.38 73 PHE A O 1
ATOM 614 N N . GLY A 1 74 ? 4.105 6.883 -32.470 1.00 82.94 74 GLY A N 1
ATOM 615 C CA . GLY A 1 74 ? 3.124 7.612 -33.275 1.00 82.94 74 GLY A CA 1
ATOM 616 C C . GLY A 1 74 ? 1.678 7.152 -33.086 1.00 82.94 74 GLY A C 1
ATOM 617 O O . GLY A 1 74 ? 0.843 7.435 -33.939 1.00 82.94 74 GLY A O 1
ATOM 618 N N . LEU A 1 75 ? 1.400 6.451 -31.989 1.00 76.56 75 LEU A N 1
ATOM 619 C CA . LEU A 1 75 ? 0.066 6.023 -31.571 1.00 76.56 75 LEU A CA 1
ATOM 620 C C . LEU A 1 75 ? -0.671 7.118 -30.785 1.00 76.56 75 LEU A C 1
ATOM 622 O O . LEU A 1 75 ? -1.888 7.060 -30.651 1.00 76.56 75 LEU A O 1
ATOM 626 N N . ASP A 1 76 ? 0.067 8.111 -30.286 1.00 78.88 76 ASP A N 1
ATOM 627 C CA . ASP A 1 76 ? -0.440 9.230 -29.496 1.00 78.88 76 ASP A CA 1
ATOM 628 C C . ASP A 1 76 ? 0.292 10.534 -29.876 1.00 78.88 76 ASP A C 1
ATOM 630 O O . ASP A 1 76 ? 1.359 10.524 -30.505 1.00 78.88 76 ASP A O 1
ATOM 634 N N . ASN A 1 77 ? -0.295 11.670 -29.514 1.00 80.62 77 ASN A N 1
ATOM 635 C CA . ASN A 1 77 ? 0.271 13.003 -29.678 1.00 80.62 77 ASN A CA 1
ATOM 636 C C . ASN A 1 77 ? 0.776 13.612 -28.362 1.00 80.62 77 ASN A C 1
ATOM 638 O O . ASN A 1 77 ? 1.532 14.579 -28.431 1.00 80.62 77 ASN A O 1
ATOM 642 N N . GLN A 1 78 ? 0.436 13.034 -27.205 1.00 79.81 78 GLN A N 1
ATOM 643 C CA . GLN A 1 78 ? 0.934 13.484 -25.901 1.00 79.81 78 GLN A CA 1
ATOM 644 C C . GLN A 1 78 ? 2.373 13.018 -25.664 1.00 79.81 78 GLN A C 1
ATOM 646 O O . GLN A 1 78 ? 2.615 11.826 -25.482 1.00 79.81 78 GLN A O 1
ATOM 651 N N . MET A 1 79 ? 3.338 13.944 -25.664 1.00 80.19 79 MET A N 1
ATOM 652 C CA . MET A 1 79 ? 4.772 13.619 -25.567 1.00 80.19 79 MET A CA 1
ATOM 653 C C . MET A 1 79 ? 5.178 13.066 -24.195 1.00 80.19 79 MET A C 1
ATOM 655 O O . MET A 1 79 ? 6.057 12.204 -24.112 1.00 80.19 79 MET A O 1
ATOM 659 N N . PHE A 1 80 ? 4.519 13.533 -23.139 1.00 81.88 80 PHE A N 1
ATOM 660 C CA . PHE A 1 80 ? 4.731 13.114 -21.757 1.00 81.88 80 PHE A CA 1
ATOM 661 C C . PHE A 1 80 ? 3.411 12.607 -21.180 1.00 81.88 80 PHE A C 1
ATOM 663 O O . PHE A 1 80 ? 2.345 13.057 -21.587 1.00 81.88 80 PHE A O 1
ATOM 670 N N . LEU A 1 81 ? 3.477 11.677 -20.230 1.00 67.56 81 LEU A N 1
ATOM 671 C CA . LEU A 1 81 ? 2.291 11.000 -19.684 1.00 67.56 81 LEU A CA 1
ATOM 672 C C . LEU A 1 81 ? 1.398 11.894 -18.789 1.00 67.56 81 LEU A C 1
ATOM 674 O O . LEU A 1 81 ? 0.323 11.459 -18.397 1.00 67.56 81 LEU A O 1
ATOM 678 N N . ASN A 1 82 ? 1.798 13.145 -18.509 1.00 58.59 82 ASN A N 1
ATOM 679 C CA . ASN A 1 82 ? 1.176 14.013 -17.497 1.00 58.59 82 ASN A CA 1
ATOM 680 C C . ASN A 1 82 ? 0.708 15.384 -18.042 1.00 58.59 82 ASN A C 1
ATOM 682 O O . ASN A 1 82 ? 0.952 16.412 -17.413 1.00 58.59 82 ASN A O 1
ATOM 686 N N . GLU A 1 83 ? 0.010 15.450 -19.182 1.00 47.19 83 GLU A N 1
ATOM 687 C CA . GLU A 1 83 ? -0.666 16.692 -19.633 1.00 47.19 83 GLU A CA 1
ATOM 688 C C . GLU A 1 83 ? -1.955 16.990 -18.833 1.00 47.19 83 GLU A C 1
ATOM 690 O O . GLU A 1 83 ? -3.030 17.240 -19.376 1.00 47.19 83 GLU A O 1
ATOM 695 N N . SER A 1 84 ? -1.876 16.950 -17.505 1.00 41.66 84 SER A N 1
ATOM 696 C CA . SER A 1 84 ? -2.945 17.384 -16.604 1.00 41.66 84 SER A CA 1
ATOM 697 C C . SER A 1 84 ? -2.351 17.821 -15.269 1.00 41.66 84 SER A C 1
ATOM 699 O O . SER A 1 84 ? -2.457 17.057 -14.328 1.00 41.66 84 SER A O 1
ATOM 701 N N . VAL A 1 85 ? -1.696 18.989 -15.192 1.00 38.16 85 VAL A N 1
ATOM 702 C CA . VAL A 1 85 ? -2.079 20.120 -14.312 1.00 38.16 85 VAL A CA 1
ATOM 703 C C . VAL A 1 85 ? -1.313 21.380 -14.752 1.00 38.16 85 VAL A C 1
ATOM 705 O O . VAL A 1 85 ? -0.180 21.310 -15.220 1.00 38.16 85 VAL A O 1
ATOM 708 N N . ALA A 1 86 ? -1.969 22.528 -14.621 1.00 37.03 86 ALA A N 1
ATOM 709 C CA . ALA A 1 86 ? -1.416 23.863 -14.784 1.00 37.03 86 ALA A CA 1
ATOM 710 C C . ALA A 1 86 ? -0.241 24.166 -13.828 1.00 37.03 86 ALA A C 1
ATOM 712 O O . ALA A 1 86 ? -0.166 23.612 -12.739 1.00 37.03 86 ALA A O 1
ATOM 713 N N . ASP A 1 87 ? 0.593 25.116 -14.261 1.00 36.59 87 ASP A N 1
ATOM 714 C CA . ASP A 1 87 ? 1.632 25.855 -13.531 1.00 36.59 87 ASP A CA 1
ATOM 715 C C . ASP A 1 87 ? 2.755 25.076 -12.814 1.00 36.59 87 ASP A C 1
ATOM 717 O O . ASP A 1 87 ? 2.615 24.521 -11.731 1.00 36.59 87 ASP A O 1
ATOM 721 N N . GLY A 1 88 ? 3.962 25.240 -13.364 1.00 41.78 88 GLY A N 1
ATOM 722 C CA . GLY A 1 88 ? 5.094 25.708 -12.561 1.00 41.78 88 GLY A CA 1
ATOM 723 C C . GLY A 1 88 ? 6.076 24.686 -12.001 1.00 41.78 88 GLY A C 1
ATOM 724 O O . GLY A 1 88 ? 7.225 25.066 -11.797 1.00 41.78 88 GLY A O 1
ATOM 725 N N . GLU A 1 89 ? 5.718 23.417 -11.812 1.00 39.03 89 GLU A N 1
ATOM 726 C CA . GLU A 1 89 ? 6.654 22.418 -11.273 1.00 39.03 89 GLU A CA 1
ATOM 727 C C . GLU A 1 89 ? 6.490 21.062 -11.972 1.00 39.03 89 GLU A C 1
ATOM 729 O O . GLU A 1 89 ? 5.416 20.468 -11.987 1.00 39.03 89 GLU A O 1
ATOM 734 N N . LEU A 1 90 ? 7.572 20.565 -12.584 1.00 42.03 90 LEU A N 1
ATOM 735 C CA . LEU A 1 90 ? 7.616 19.208 -13.128 1.00 42.03 90 LEU A CA 1
ATOM 736 C C . LEU A 1 90 ? 7.656 18.207 -11.960 1.00 42.03 90 LEU A C 1
ATOM 738 O O . LEU A 1 90 ? 8.608 18.256 -11.175 1.00 42.03 90 LEU A O 1
ATOM 742 N N . PRO A 1 91 ? 6.717 17.249 -11.863 1.00 39.59 91 PRO A N 1
ATOM 743 C CA . PRO A 1 91 ? 6.887 16.116 -10.981 1.00 39.59 91 PRO A CA 1
ATOM 744 C C . PRO A 1 91 ? 7.913 15.178 -11.613 1.00 39.59 91 PRO A C 1
ATOM 746 O O . PRO A 1 91 ? 7.793 14.752 -12.764 1.00 39.59 91 PRO A O 1
ATOM 749 N N . VAL A 1 92 ? 8.939 14.863 -10.835 1.00 42.41 92 VAL A N 1
ATOM 750 C CA . VAL A 1 92 ? 9.947 13.835 -11.096 1.00 42.41 92 VAL A CA 1
ATOM 751 C C . VAL A 1 92 ? 9.247 12.466 -11.073 1.00 42.41 92 VAL A C 1
ATOM 753 O O . VAL A 1 92 ? 9.329 11.739 -10.097 1.00 42.41 92 VAL A O 1
ATOM 756 N N . GLY A 1 93 ? 8.474 12.149 -12.113 1.00 40.94 93 GLY A N 1
ATOM 757 C CA . GLY A 1 93 ? 7.472 11.075 -12.090 1.00 40.94 93 GLY A CA 1
ATOM 758 C C . GLY A 1 93 ? 7.669 10.005 -13.157 1.00 40.94 93 GLY A C 1
ATOM 759 O O . GLY A 1 93 ? 6.702 9.576 -13.775 1.00 40.94 93 GLY A O 1
ATOM 760 N N . SER A 1 94 ? 8.910 9.604 -13.445 1.00 43.09 94 SER A N 1
ATOM 761 C CA . SER A 1 94 ? 9.172 8.557 -14.447 1.00 43.09 94 SER A CA 1
ATOM 762 C C . SER A 1 94 ? 10.097 7.430 -13.997 1.00 43.09 94 SER A C 1
ATOM 764 O O . SER A 1 94 ? 10.225 6.420 -14.691 1.00 43.09 94 SER A O 1
ATOM 766 N N . LEU A 1 95 ? 10.689 7.552 -12.805 1.00 41.78 95 LEU A N 1
ATOM 767 C CA . LEU A 1 95 ? 11.493 6.483 -12.214 1.00 41.78 95 LEU A CA 1
ATOM 768 C C . LEU A 1 95 ? 10.630 5.326 -11.666 1.00 41.78 95 LEU A C 1
ATOM 770 O O . LEU A 1 95 ? 11.138 4.228 -11.477 1.00 41.78 95 LEU A O 1
ATOM 774 N N . GLU A 1 96 ? 9.324 5.541 -11.484 1.00 42.59 96 GLU A N 1
ATOM 775 C CA . GLU A 1 96 ? 8.410 4.618 -10.790 1.00 42.59 96 GLU A CA 1
ATOM 776 C C . GLU A 1 96 ? 7.919 3.427 -11.636 1.00 42.59 96 GLU A C 1
ATOM 778 O O . GLU A 1 96 ? 7.275 2.529 -11.105 1.00 42.59 96 GLU A O 1
ATOM 783 N N . LEU A 1 97 ? 8.232 3.367 -12.939 1.00 43.78 97 LEU A N 1
ATOM 784 C CA . LEU A 1 97 ? 7.703 2.323 -13.836 1.00 43.78 97 LEU A CA 1
ATOM 785 C C . LEU A 1 97 ? 8.578 1.060 -13.978 1.00 43.78 97 LEU A C 1
ATOM 787 O O . LEU A 1 97 ? 8.175 0.141 -14.688 1.00 43.78 97 LEU A O 1
ATOM 791 N N . LEU A 1 98 ? 9.769 0.995 -13.366 1.00 41.44 98 LEU A N 1
ATOM 792 C CA . LEU A 1 98 ? 10.705 -0.136 -13.550 1.00 41.44 98 LEU A CA 1
ATOM 793 C C . LEU A 1 98 ? 11.190 -0.806 -12.254 1.00 41.44 98 LEU A C 1
ATOM 795 O O . LEU A 1 98 ? 11.926 -1.791 -12.331 1.00 41.44 98 LEU A O 1
ATOM 799 N N . GLU A 1 99 ? 10.760 -0.344 -11.080 1.00 43.00 99 GLU A N 1
ATOM 800 C CA . GLU A 1 99 ? 10.826 -1.181 -9.876 1.00 43.00 99 GLU A CA 1
ATOM 801 C C . GLU A 1 99 ? 9.718 -2.246 -9.950 1.00 43.00 99 GLU A C 1
ATOM 803 O O . GLU A 1 99 ? 8.673 -1.977 -10.553 1.00 43.00 99 GLU A O 1
ATOM 808 N N . PRO A 1 100 ? 9.904 -3.466 -9.399 1.00 40.22 100 PRO A N 1
ATOM 809 C CA . PRO A 1 100 ? 8.817 -4.435 -9.296 1.00 40.22 100 PRO A CA 1
ATOM 810 C C . PRO A 1 100 ? 7.642 -3.742 -8.613 1.00 40.22 100 PRO A C 1
ATOM 812 O O . PRO A 1 100 ? 7.716 -3.375 -7.444 1.00 40.22 100 PRO A O 1
ATOM 815 N N . MET A 1 101 ? 6.604 -3.491 -9.405 1.00 39.97 101 MET A N 1
ATOM 816 C CA . MET A 1 101 ? 5.552 -2.539 -9.106 1.00 39.97 101 MET A CA 1
ATOM 817 C C . MET A 1 101 ? 4.865 -2.862 -7.787 1.00 39.97 101 MET A C 1
ATOM 819 O O . MET A 1 101 ? 3.899 -3.619 -7.729 1.00 39.97 101 MET A O 1
ATOM 823 N N . ASN A 1 102 ? 5.306 -2.180 -6.734 1.00 45.78 102 ASN A N 1
ATOM 824 C CA . ASN A 1 102 ? 4.562 -2.001 -5.500 1.00 45.78 102 ASN A CA 1
ATOM 825 C C . ASN 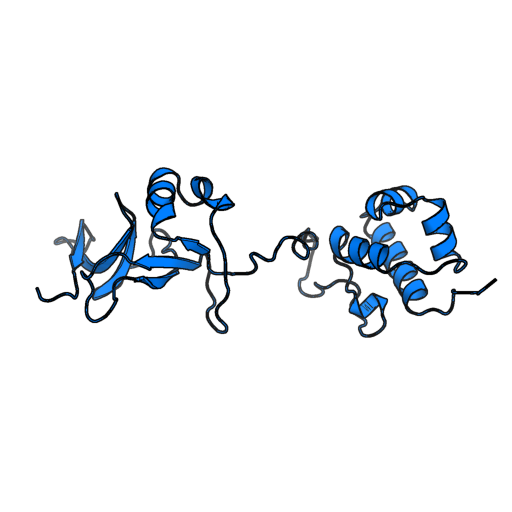A 1 102 ? 3.465 -0.935 -5.727 1.00 45.78 102 ASN A C 1
ATOM 827 O O . ASN A 1 102 ? 3.230 -0.079 -4.883 1.00 45.78 102 ASN A O 1
ATOM 831 N N . HIS A 1 103 ? 2.792 -0.977 -6.888 1.00 53.78 103 HIS A N 1
ATOM 832 C CA . HIS A 1 103 ? 1.691 -0.093 -7.312 1.00 53.78 103 HIS A CA 1
ATOM 833 C C . HIS A 1 103 ? 0.379 -0.384 -6.588 1.00 53.78 103 HIS A C 1
ATOM 835 O O . HIS A 1 103 ? -0.707 -0.002 -7.021 1.00 53.78 103 HIS A O 1
ATOM 841 N N . GLY A 1 104 ? 0.473 -1.091 -5.472 1.00 61.16 104 GLY A N 1
ATOM 842 C CA . GLY A 1 104 ? -0.623 -1.163 -4.553 1.00 61.16 104 GLY A CA 1
ATOM 843 C C . GLY A 1 104 ? -0.757 0.133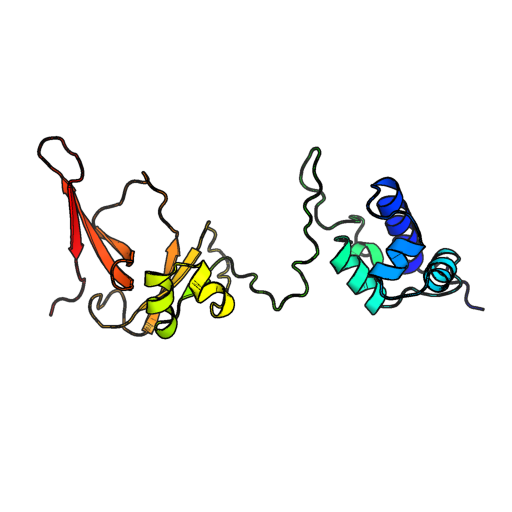 -3.786 1.00 61.16 104 GLY A C 1
ATOM 844 O O . GLY A 1 104 ? 0.183 0.566 -3.118 1.00 61.16 104 GLY A O 1
ATOM 845 N N . ASN A 1 105 ? -1.953 0.705 -3.822 1.00 82.00 105 ASN A N 1
ATOM 846 C CA . ASN A 1 105 ? -2.351 1.700 -2.839 1.00 82.00 105 ASN A CA 1
ATOM 847 C C . ASN A 1 105 ? -2.522 1.082 -1.440 1.00 82.00 105 ASN A C 1
ATOM 849 O O . ASN A 1 105 ? -2.545 1.828 -0.467 1.00 82.00 105 ASN A O 1
ATOM 853 N N . ILE A 1 106 ? -2.601 -0.253 -1.336 1.00 89.19 106 ILE A N 1
ATOM 854 C CA . ILE A 1 106 ? -2.763 -0.995 -0.082 1.00 89.19 106 ILE A CA 1
ATOM 855 C C . ILE A 1 106 ? -1.449 -1.669 0.307 1.00 89.19 106 ILE A C 1
ATOM 857 O O . ILE A 1 106 ? -0.890 -2.446 -0.467 1.00 89.19 106 ILE A O 1
ATOM 861 N N . MET A 1 107 ? -0.981 -1.418 1.527 1.00 90.62 107 MET A N 1
ATOM 862 C CA . MET A 1 107 ? 0.204 -2.044 2.120 1.00 90.62 107 MET A CA 1
ATOM 863 C C . MET A 1 107 ? -0.173 -3.271 2.959 1.00 90.62 107 MET A C 1
ATOM 865 O O . MET A 1 107 ? -0.902 -3.137 3.932 1.00 90.62 107 MET A O 1
ATOM 869 N N . LEU A 1 108 ? 0.333 -4.458 2.617 1.00 91.62 108 LEU A N 1
ATOM 870 C CA . LEU A 1 108 ? 0.093 -5.698 3.361 1.00 91.62 108 LEU A CA 1
ATOM 871 C C . LEU A 1 108 ? 1.085 -5.861 4.512 1.00 91.62 108 LEU A C 1
ATOM 873 O O . LEU A 1 108 ? 2.282 -6.010 4.274 1.00 91.62 108 LEU A O 1
ATOM 877 N N . VAL A 1 109 ? 0.559 -5.941 5.731 1.00 91.81 109 VAL A N 1
ATOM 878 C CA . VAL A 1 109 ? 1.269 -6.245 6.973 1.00 91.81 109 VAL A CA 1
ATOM 879 C C . VAL A 1 109 ? 0.930 -7.685 7.402 1.00 91.81 109 VAL A C 1
ATOM 881 O O . VAL A 1 109 ? -0.102 -7.913 8.044 1.00 91.81 109 VAL A O 1
ATOM 884 N N . PRO A 1 110 ? 1.758 -8.682 7.030 1.00 90.00 110 PRO A N 1
ATOM 885 C CA . PRO A 1 110 ? 1.552 -10.072 7.441 1.00 90.00 110 PRO A CA 1
ATOM 886 C C . PRO A 1 110 ? 1.819 -10.247 8.939 1.00 90.00 110 PRO A C 1
ATOM 888 O O . PRO A 1 110 ? 2.593 -9.476 9.511 1.00 90.00 110 PRO A O 1
ATOM 891 N N . VAL A 1 111 ? 1.275 -11.303 9.557 1.00 88.62 111 VAL A N 1
ATOM 892 C CA . VAL A 1 111 ? 1.410 -11.565 11.013 1.00 88.62 111 VAL A CA 1
ATOM 893 C C . VAL A 1 111 ? 2.866 -11.475 11.483 1.00 88.62 111 VAL A C 1
ATOM 895 O O . VAL A 1 111 ? 3.186 -10.779 12.444 1.00 88.62 111 VAL A O 1
ATOM 898 N N . ARG A 1 112 ? 3.789 -12.087 10.731 1.00 85.88 112 ARG A N 1
ATOM 899 C CA . ARG A 1 112 ? 5.232 -12.090 11.040 1.00 85.88 112 ARG A CA 1
ATOM 900 C C . ARG A 1 112 ? 5.875 -10.699 11.132 1.00 85.88 112 ARG A C 1
ATOM 902 O O . ARG A 1 112 ? 6.880 -10.552 11.815 1.00 85.88 112 ARG A O 1
ATOM 909 N N . ALA A 1 113 ? 5.325 -9.706 10.432 1.00 83.38 113 ALA A N 1
ATOM 910 C CA . ALA A 1 113 ? 5.862 -8.347 10.378 1.00 83.38 113 ALA A CA 1
ATOM 911 C C . ALA A 1 113 ? 5.169 -7.399 11.372 1.00 83.38 113 ALA A C 1
ATOM 913 O O . ALA A 1 113 ? 5.626 -6.274 11.561 1.00 83.38 113 ALA A O 1
ATOM 914 N N . GLN A 1 114 ? 4.090 -7.831 12.038 1.00 86.19 114 GLN A N 1
ATOM 915 C CA . GLN A 1 114 ? 3.327 -6.976 12.953 1.00 86.19 114 GLN A CA 1
ATOM 916 C C . GLN A 1 114 ? 4.146 -6.526 14.162 1.00 86.19 114 GLN A C 1
ATOM 918 O O . GLN A 1 114 ? 4.020 -5.382 14.581 1.00 86.19 114 GLN A O 1
ATOM 923 N N . ALA A 1 115 ? 5.023 -7.384 14.691 1.00 84.00 115 ALA A N 1
ATOM 924 C CA . ALA A 1 115 ? 5.888 -7.018 15.812 1.00 84.00 115 ALA A CA 1
ATOM 925 C C . ALA A 1 115 ? 6.845 -5.868 15.447 1.00 84.00 115 ALA A C 1
ATOM 927 O O . ALA A 1 115 ? 6.963 -4.902 16.197 1.00 84.00 115 ALA A O 1
ATOM 928 N N . GLY A 1 116 ? 7.479 -5.941 14.270 1.00 81.88 116 GLY A N 1
ATOM 929 C CA . GLY A 1 116 ? 8.331 -4.863 13.761 1.00 81.88 116 GLY A CA 1
ATOM 930 C C . GLY A 1 116 ? 7.531 -3.592 13.484 1.00 81.88 116 GLY A C 1
ATOM 931 O O . GLY A 1 116 ? 7.941 -2.506 13.882 1.00 81.88 116 GLY A O 1
ATOM 932 N N . PHE A 1 117 ? 6.339 -3.733 12.901 1.00 86.31 117 PHE A N 1
ATOM 933 C CA . PHE A 1 117 ? 5.437 -2.613 12.645 1.00 86.31 117 PHE A CA 1
ATOM 934 C C . PHE A 1 117 ? 4.999 -1.894 13.932 1.00 86.31 117 PHE A C 1
ATOM 936 O O . PHE A 1 117 ? 4.940 -0.670 13.965 1.00 86.31 117 PHE A O 1
ATOM 943 N N . VAL A 1 118 ? 4.716 -2.631 15.007 1.00 86.50 118 VAL A N 1
ATOM 944 C CA . VAL A 1 118 ? 4.355 -2.056 16.312 1.00 86.50 118 VAL A CA 1
ATOM 945 C C . VAL A 1 118 ? 5.525 -1.284 16.935 1.00 86.50 118 VAL A C 1
ATOM 947 O O . VAL A 1 118 ? 5.314 -0.225 17.523 1.00 86.50 118 VAL A O 1
ATOM 950 N N . LEU A 1 119 ? 6.753 -1.798 16.816 1.00 85.50 119 LEU A N 1
ATOM 951 C CA . LEU A 1 119 ? 7.939 -1.211 17.451 1.00 85.50 119 LEU A CA 1
ATOM 952 C C . LEU A 1 119 ? 8.511 -0.016 16.682 1.00 85.50 119 LEU A C 1
ATOM 954 O O . LEU A 1 119 ? 8.891 0.985 17.285 1.00 85.50 119 LEU A O 1
ATOM 958 N N . GLU A 1 120 ? 8.596 -0.137 15.361 1.00 82.12 120 GLU A N 1
ATOM 959 C CA . GLU A 1 120 ? 9.348 0.778 14.495 1.00 82.12 120 GLU A CA 1
ATOM 960 C C . GLU A 1 120 ? 8.458 1.463 13.443 1.00 82.12 120 GLU A C 1
ATOM 962 O O . GLU A 1 120 ? 8.932 2.261 12.630 1.00 82.12 120 GLU A O 1
ATOM 967 N N . GLY A 1 121 ? 7.150 1.187 13.461 1.00 82.75 121 GLY A N 1
ATOM 968 C CA . GLY A 1 121 ? 6.205 1.705 12.480 1.00 82.75 121 GLY A CA 1
ATOM 969 C C . GLY A 1 121 ? 6.459 1.151 11.079 1.00 82.75 121 GLY A C 1
ATOM 970 O O . GLY A 1 121 ? 7.122 0.134 10.884 1.00 82.75 121 GLY A O 1
ATOM 971 N N . ILE A 1 122 ? 5.938 1.855 10.073 1.00 78.25 122 ILE A N 1
ATOM 972 C CA . ILE A 1 122 ? 6.110 1.489 8.658 1.00 78.25 122 ILE A CA 1
ATOM 973 C C . ILE A 1 122 ? 7.590 1.459 8.265 1.00 78.25 122 ILE A C 1
ATOM 975 O O . ILE A 1 122 ? 8.000 0.572 7.522 1.00 78.25 122 ILE A O 1
ATOM 979 N N . GLU A 1 123 ? 8.388 2.419 8.736 1.00 77.31 123 GLU A N 1
ATOM 980 C CA . GLU A 1 123 ? 9.778 2.585 8.294 1.00 77.31 123 GLU A CA 1
ATOM 981 C C . GLU A 1 123 ? 10.681 1.420 8.727 1.00 77.31 123 GLU A C 1
ATOM 983 O O . GLU A 1 123 ? 11.598 1.082 7.986 1.00 77.31 123 GLU A O 1
ATOM 988 N N . GLY A 1 124 ? 10.386 0.744 9.844 1.00 75.19 124 GLY A N 1
ATOM 989 C CA . GLY A 1 124 ? 11.158 -0.426 10.286 1.00 75.19 124 GLY A CA 1
ATOM 990 C C . GLY A 1 124 ? 10.879 -1.721 9.519 1.00 75.19 124 GLY A C 1
ATOM 991 O O . GLY A 1 124 ? 11.712 -2.620 9.497 1.00 75.19 124 GLY A O 1
ATOM 992 N N . VAL A 1 125 ? 9.724 -1.830 8.853 1.00 78.44 125 VAL A N 1
ATOM 993 C CA . VAL A 1 125 ? 9.325 -3.050 8.117 1.00 78.44 125 VAL A CA 1
ATOM 994 C C . VAL A 1 125 ? 9.189 -2.841 6.612 1.00 78.44 125 VAL A C 1
ATOM 996 O O . VAL A 1 125 ? 8.897 -3.787 5.884 1.00 78.44 125 VAL A O 1
ATOM 999 N N . LYS A 1 126 ? 9.408 -1.618 6.125 1.00 71.75 126 LYS A N 1
ATOM 1000 C CA . LYS A 1 126 ? 9.107 -1.174 4.756 1.00 71.75 126 LYS A CA 1
ATOM 1001 C C . LYS A 1 126 ? 9.652 -2.092 3.663 1.00 71.75 126 LYS A C 1
ATOM 1003 O O . LYS A 1 126 ? 8.940 -2.347 2.693 1.00 71.75 126 LYS A O 1
ATOM 1008 N N . ASP A 1 127 ? 10.864 -2.608 3.846 1.00 70.38 127 ASP A N 1
ATOM 1009 C CA . ASP A 1 127 ? 11.546 -3.469 2.873 1.00 70.38 127 ASP A CA 1
ATOM 1010 C C . ASP A 1 127 ? 10.926 -4.877 2.769 1.00 70.38 127 ASP A C 1
ATOM 1012 O O . ASP A 1 127 ? 11.123 -5.579 1.777 1.00 70.38 127 ASP A O 1
ATOM 1016 N N . GLU A 1 128 ? 10.135 -5.296 3.762 1.00 69.44 128 GLU A N 1
ATOM 1017 C CA . GLU A 1 128 ? 9.490 -6.613 3.806 1.00 69.44 128 GLU A CA 1
ATOM 1018 C C . GLU A 1 128 ? 8.019 -6.594 3.362 1.00 69.44 128 GLU A C 1
ATOM 1020 O O . GLU A 1 128 ? 7.422 -7.658 3.135 1.00 69.44 128 GLU A O 1
ATOM 1025 N N . LEU A 1 129 ? 7.415 -5.404 3.242 1.00 82.56 129 LEU A N 1
ATOM 1026 C CA . LEU A 1 129 ? 5.985 -5.258 2.986 1.00 82.56 129 LEU A CA 1
ATOM 1027 C C . LEU A 1 129 ? 5.659 -5.246 1.490 1.00 82.56 129 LEU A C 1
ATOM 1029 O O . LEU A 1 129 ? 6.137 -4.427 0.700 1.00 82.56 129 LEU A O 1
ATOM 1033 N N . LYS A 1 130 ? 4.745 -6.138 1.110 1.00 85.56 130 LYS A N 1
ATOM 1034 C CA . LYS A 1 130 ? 4.143 -6.154 -0.226 1.00 85.56 130 LYS A CA 1
ATOM 1035 C C . LYS A 1 130 ? 3.011 -5.136 -0.292 1.00 85.56 130 LYS A C 1
ATOM 1037 O O . LYS A 1 130 ? 2.309 -4.922 0.690 1.00 85.56 130 LYS A O 1
ATOM 1042 N N . ARG A 1 131 ? 2.770 -4.567 -1.464 1.00 87.00 131 ARG A N 1
ATOM 1043 C CA . ARG A 1 131 ? 1.604 -3.736 -1.763 1.00 87.00 131 ARG A CA 1
ATOM 1044 C C . ARG A 1 131 ? 0.796 -4.361 -2.884 1.00 87.00 131 ARG A C 1
ATOM 1046 O O . ARG A 1 131 ? 1.334 -5.012 -3.777 1.00 87.00 131 ARG A O 1
ATOM 1053 N N . PHE A 1 132 ? -0.510 -4.157 -2.829 1.00 87.00 132 PHE A N 1
ATOM 1054 C CA . PHE A 1 132 ? -1.449 -4.583 -3.860 1.00 87.00 132 PHE A CA 1
ATOM 1055 C C . PHE A 1 132 ? -2.590 -3.569 -4.008 1.00 87.00 132 PHE A C 1
ATOM 1057 O O . PHE A 1 132 ? -2.740 -2.655 -3.200 1.00 87.00 132 PHE A O 1
ATOM 1064 N N . HIS A 1 133 ? -3.366 -3.700 -5.078 1.00 84.94 133 HIS A N 1
ATOM 1065 C CA . HIS A 1 133 ? -4.479 -2.810 -5.395 1.00 84.94 133 HIS A CA 1
ATOM 1066 C C . HIS A 1 133 ? -5.758 -3.631 -5.570 1.00 84.94 133 HIS A C 1
ATOM 1068 O O . HIS A 1 133 ? -5.735 -4.683 -6.213 1.00 84.94 133 HIS A O 1
ATOM 1074 N N . ILE A 1 134 ? -6.869 -3.135 -5.024 1.00 84.88 134 ILE A N 1
ATOM 1075 C CA . ILE A 1 134 ? -8.208 -3.692 -5.244 1.00 84.88 134 ILE A CA 1
ATOM 1076 C C . ILE A 1 134 ? -8.991 -2.705 -6.123 1.00 84.88 134 ILE A C 1
ATOM 1078 O O . ILE A 1 134 ? -9.207 -1.572 -5.694 1.00 84.88 134 ILE A O 1
ATOM 1082 N N . PRO A 1 135 ? -9.450 -3.106 -7.326 1.00 81.31 135 PRO A N 1
ATOM 1083 C CA . PRO A 1 135 ? -10.269 -2.244 -8.174 1.00 81.31 135 PRO A CA 1
ATOM 1084 C C . PRO A 1 135 ? -11.506 -1.705 -7.446 1.00 81.31 135 PRO A C 1
ATOM 1086 O O . PRO A 1 135 ? -12.280 -2.474 -6.878 1.00 81.31 135 PRO A O 1
ATOM 1089 N N . GLY A 1 136 ? -11.697 -0.385 -7.492 1.00 82.50 136 GLY A N 1
ATOM 1090 C CA . GLY A 1 136 ? -12.809 0.305 -6.831 1.00 82.50 136 GLY A CA 1
ATOM 1091 C C . GLY A 1 136 ? -12.587 0.617 -5.348 1.00 82.50 136 GLY A C 1
ATOM 1092 O O . GLY A 1 136 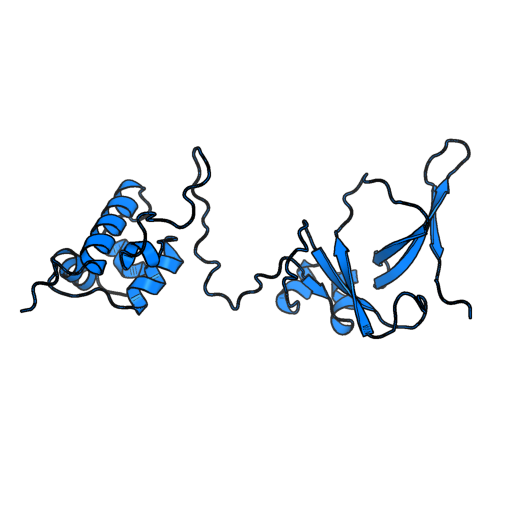? -13.470 1.209 -4.731 1.00 82.50 136 GLY A O 1
ATOM 1093 N N . LEU A 1 137 ? -11.434 0.248 -4.775 1.00 80.94 137 LEU A N 1
ATOM 1094 C CA . LEU A 1 137 ? -11.047 0.632 -3.421 1.00 80.94 137 LEU A CA 1
ATOM 1095 C C . LEU A 1 137 ? -10.002 1.749 -3.477 1.00 80.94 137 LEU A C 1
ATOM 1097 O O . LEU A 1 137 ? -8.811 1.509 -3.683 1.00 80.94 137 LEU A O 1
ATOM 1101 N N . GLU A 1 138 ? -10.471 2.976 -3.284 1.00 79.06 138 GLU A N 1
ATOM 1102 C CA . GLU A 1 138 ? -9.653 4.186 -3.260 1.00 79.06 138 GLU A CA 1
ATOM 1103 C C . GLU A 1 138 ? -9.552 4.731 -1.831 1.00 79.06 138 GLU A C 1
ATOM 1105 O O . GLU A 1 138 ? -10.478 4.592 -1.033 1.00 79.06 138 GLU A O 1
ATOM 1110 N N . GLY A 1 139 ? -8.417 5.343 -1.501 1.00 75.62 139 GLY A N 1
ATOM 1111 C CA . GLY A 1 139 ? -8.159 5.899 -0.176 1.00 75.62 139 GLY A CA 1
ATOM 1112 C C . GLY A 1 139 ? -6.696 6.288 0.002 1.00 75.62 139 GLY A C 1
ATOM 1113 O O . GLY A 1 139 ? -5.826 5.847 -0.755 1.00 75.62 139 GLY A O 1
ATOM 1114 N N . SER A 1 140 ? -6.430 7.121 1.004 1.00 77.56 140 SER A N 1
ATOM 1115 C CA . SER A 1 140 ? -5.076 7.479 1.436 1.00 77.56 140 SER A CA 1
ATOM 1116 C C . SER A 1 140 ? -4.588 6.524 2.521 1.00 77.56 140 SER A C 1
ATOM 1118 O O . SER A 1 140 ? -5.355 6.168 3.407 1.00 77.56 140 SER A O 1
ATOM 1120 N N . ASN A 1 141 ? -3.311 6.136 2.487 1.00 82.31 141 ASN A N 1
ATOM 1121 C CA . ASN A 1 141 ? -2.687 5.288 3.513 1.00 82.31 141 ASN A CA 1
ATOM 1122 C C . ASN A 1 141 ? -3.466 3.990 3.810 1.00 82.31 141 ASN A C 1
ATOM 1124 O O . ASN A 1 141 ? -3.698 3.645 4.970 1.00 82.31 141 ASN A O 1
ATOM 1128 N N . LEU A 1 142 ? -3.880 3.260 2.766 1.00 90.31 142 LEU A N 1
ATOM 1129 C CA . LEU A 1 142 ? -4.540 1.970 2.957 1.00 90.31 142 LEU A CA 1
ATOM 1130 C C . LEU A 1 142 ? -3.534 0.919 3.433 1.00 90.31 142 LEU A C 1
ATOM 1132 O O . LEU A 1 142 ? -2.464 0.727 2.848 1.00 90.31 142 LEU A O 1
ATOM 1136 N N . MET A 1 143 ? -3.919 0.191 4.471 1.00 91.69 143 MET A N 1
ATOM 1137 C CA . MET A 1 143 ? -3.157 -0.920 5.026 1.00 91.69 143 MET A CA 1
ATOM 1138 C C . MET A 1 143 ? -4.040 -2.154 5.114 1.00 91.69 143 MET A C 1
ATOM 1140 O O . MET A 1 143 ? -5.243 -2.063 5.328 1.00 91.69 143 MET A O 1
ATOM 1144 N N . ALA A 1 144 ? -3.436 -3.315 4.938 1.00 94.62 144 ALA A N 1
ATOM 1145 C CA . ALA A 1 144 ? -4.068 -4.612 5.022 1.00 94.62 144 ALA A CA 1
ATOM 1146 C C . ALA A 1 144 ? -3.368 -5.413 6.114 1.00 94.62 144 ALA A C 1
ATOM 1148 O O . ALA A 1 144 ? -2.172 -5.665 6.008 1.00 94.62 144 ALA A O 1
ATOM 1149 N N . PHE A 1 145 ? -4.098 -5.820 7.145 1.00 94.62 145 PHE A N 1
ATOM 1150 C CA . PHE A 1 145 ? -3.558 -6.609 8.248 1.00 94.62 145 PHE A CA 1
ATOM 1151 C C . PHE A 1 145 ? -4.110 -8.025 8.192 1.00 94.62 145 PHE A C 1
ATOM 1153 O O . PHE A 1 145 ? -5.320 -8.221 8.097 1.00 94.62 145 PHE A O 1
ATOM 1160 N N . GLU A 1 146 ? -3.219 -9.005 8.261 1.00 93.25 146 GLU A N 1
ATOM 1161 C CA . GLU A 1 146 ? -3.594 -10.402 8.468 1.00 93.25 146 GLU A CA 1
ATOM 1162 C C . GLU A 1 146 ? -3.982 -10.608 9.940 1.00 93.25 146 GLU A C 1
ATOM 1164 O O . GLU A 1 146 ? -3.209 -10.286 10.841 1.00 93.25 146 GLU A O 1
ATOM 1169 N N . ILE A 1 147 ? -5.197 -11.085 10.201 1.00 92.06 147 ILE A N 1
ATOM 1170 C CA . ILE A 1 147 ? -5.730 -11.218 11.558 1.00 92.06 147 ILE A CA 1
ATOM 1171 C C . ILE A 1 147 ? -5.414 -12.599 12.119 1.00 92.06 147 ILE A C 1
ATOM 1173 O O . ILE A 1 147 ? -5.732 -13.616 11.505 1.00 92.06 147 ILE A O 1
ATOM 1177 N N . GLU A 1 148 ? -4.845 -12.623 13.323 1.00 89.81 148 GLU A N 1
ATOM 1178 C CA . GLU A 1 148 ? -4.627 -13.846 14.090 1.00 89.81 148 GLU A CA 1
ATOM 1179 C C . GLU A 1 148 ? -5.662 -13.977 15.221 1.00 89.81 148 GLU A C 1
ATOM 1181 O O . GLU A 1 148 ? -5.891 -13.049 16.005 1.00 89.81 148 GLU A O 1
ATOM 1186 N N . GLY A 1 149 ? -6.278 -15.156 15.316 1.00 88.06 149 GLY A N 1
ATOM 1187 C CA . GLY A 1 149 ? -7.204 -15.539 16.380 1.00 88.06 149 GLY A CA 1
ATOM 1188 C C . GLY A 1 149 ? -8.692 -15.323 16.080 1.00 88.06 149 GLY A C 1
ATOM 1189 O O . GLY A 1 149 ? -9.094 -14.724 15.088 1.00 88.06 149 GLY A O 1
ATOM 1190 N N . ASP A 1 150 ? -9.529 -15.809 16.999 1.00 90.56 150 ASP A N 1
ATOM 1191 C CA . ASP A 1 150 ? -10.972 -16.002 16.778 1.00 90.56 150 ASP A CA 1
ATOM 1192 C C . ASP A 1 150 ? -11.856 -14.962 17.483 1.00 90.56 150 ASP A C 1
ATOM 1194 O O . ASP A 1 150 ? -13.073 -15.096 17.593 1.00 90.56 150 ASP A O 1
ATOM 1198 N N . SER A 1 151 ? -11.256 -13.888 17.998 1.00 89.12 151 SER A N 1
ATOM 1199 C CA . SER A 1 151 ? -11.962 -12.941 18.871 1.00 89.12 151 SER A CA 1
ATOM 1200 C C . SER A 1 151 ? -13.077 -12.140 18.184 1.00 89.12 151 SER A C 1
ATOM 1202 O O . SER A 1 151 ? -13.907 -11.530 18.857 1.00 89.12 151 SER A O 1
ATOM 1204 N N . MET A 1 152 ? -13.101 -12.130 16.854 1.00 93.69 152 MET A N 1
ATOM 1205 C CA . MET A 1 152 ? -14.090 -11.418 16.050 1.00 93.69 152 MET A CA 1
ATOM 1206 C C . MET A 1 152 ? -15.041 -12.362 15.301 1.00 93.69 152 MET A C 1
ATOM 1208 O O . MET A 1 152 ? -15.777 -11.901 14.428 1.00 93.69 152 MET A O 1
ATOM 1212 N N . LEU A 1 153 ? -15.075 -13.656 15.646 1.00 91.06 153 LEU A N 1
ATOM 1213 C CA . LEU A 1 153 ? -16.039 -14.591 15.065 1.00 91.06 153 LEU A CA 1
ATOM 1214 C C . LEU A 1 153 ? -17.488 -14.152 15.351 1.00 91.06 153 LEU A C 1
ATOM 1216 O O . LEU A 1 153 ? -17.786 -13.727 16.465 1.00 91.06 153 LEU A O 1
ATOM 1220 N N . PRO A 1 154 ? -18.417 -14.273 14.382 1.00 91.00 154 PRO A N 1
ATOM 1221 C CA . PRO A 1 154 ? -18.235 -14.810 13.028 1.00 91.00 154 PRO A CA 1
ATOM 1222 C C . PRO A 1 154 ? -17.831 -13.752 11.981 1.00 91.00 154 PRO A C 1
ATOM 1224 O O . PRO A 1 154 ? -17.758 -14.071 10.800 1.00 91.00 154 PRO A O 1
ATOM 1227 N N . THR A 1 155 ? -17.642 -12.491 12.380 1.00 91.31 155 THR A N 1
ATOM 1228 C CA . THR A 1 155 ? -17.437 -11.356 11.466 1.00 91.31 155 THR A CA 1
ATOM 1229 C C . THR A 1 155 ? -16.067 -11.382 10.789 1.00 91.31 155 THR A C 1
ATOM 1231 O O . THR A 1 155 ? -15.970 -11.051 9.611 1.00 91.31 155 THR A O 1
ATOM 1234 N N . ILE A 1 156 ? -15.018 -11.728 11.537 1.00 92.94 156 ILE A N 1
ATOM 1235 C CA . ILE A 1 156 ? -13.640 -11.861 11.050 1.00 92.94 156 ILE A CA 1
ATOM 1236 C C . ILE A 1 156 ? -13.071 -13.149 11.638 1.00 92.94 156 ILE A C 1
ATOM 1238 O O . ILE A 1 156 ? -13.227 -13.410 12.835 1.00 92.94 156 ILE A O 1
ATOM 1242 N N . THR A 1 157 ? -12.430 -13.939 10.788 1.00 93.44 157 THR A N 1
ATOM 1243 C CA . THR A 1 157 ? -11.861 -15.247 11.102 1.00 93.44 157 THR A CA 1
ATOM 1244 C C . THR A 1 157 ? -10.333 -15.205 11.099 1.00 93.44 157 THR A C 1
ATOM 1246 O O . THR A 1 157 ? -9.712 -14.306 10.526 1.00 93.44 157 THR A O 1
ATOM 1249 N N . ASN A 1 158 ? -9.712 -16.184 11.756 1.00 92.38 158 ASN A N 1
ATOM 1250 C CA . ASN A 1 158 ? -8.264 -16.342 11.742 1.00 92.38 158 ASN A CA 1
ATOM 1251 C C . ASN A 1 158 ? -7.734 -16.542 10.307 1.00 92.38 158 ASN A C 1
ATOM 1253 O O . ASN A 1 158 ? -8.175 -17.450 9.601 1.00 92.38 158 ASN A O 1
ATOM 1257 N N . GLY A 1 159 ? -6.753 -15.731 9.908 1.00 89.94 159 GLY A N 1
ATOM 1258 C CA . GLY A 1 159 ? -6.171 -15.714 8.563 1.00 89.94 159 GLY A CA 1
ATOM 1259 C C . GLY A 1 159 ? -6.844 -14.742 7.588 1.00 89.94 159 GLY A C 1
ATOM 1260 O O . GLY A 1 159 ? -6.358 -14.583 6.466 1.00 89.94 159 GLY A O 1
ATOM 1261 N N . ASP A 1 160 ? -7.925 -14.065 7.988 1.00 94.12 160 ASP A N 1
ATOM 1262 C CA . ASP A 1 160 ? -8.529 -13.025 7.157 1.00 94.12 160 ASP A CA 1
ATOM 1263 C C . ASP A 1 160 ? -7.607 -11.811 7.024 1.00 94.12 160 ASP A C 1
ATOM 1265 O O . ASP A 1 160 ? -6.920 -11.404 7.963 1.00 94.12 160 ASP A O 1
ATOM 1269 N N . ILE A 1 161 ? -7.643 -11.187 5.847 1.00 94.44 161 ILE A N 1
ATOM 1270 C CA . ILE A 1 161 ? -6.941 -9.933 5.577 1.00 94.44 161 ILE A CA 1
ATOM 1271 C C . ILE A 1 161 ? -7.946 -8.788 5.652 1.00 94.44 161 ILE A C 1
ATOM 1273 O O . ILE A 1 161 ? -8.852 -8.678 4.824 1.00 94.44 161 ILE A O 1
ATOM 1277 N N . VAL A 1 162 ? -7.760 -7.906 6.629 1.00 94.44 162 VAL A N 1
ATOM 1278 C CA . VAL A 1 162 ? -8.610 -6.733 6.839 1.00 94.44 162 VAL A CA 1
ATOM 1279 C C . VAL A 1 162 ? -7.934 -5.507 6.247 1.00 94.44 162 VAL A C 1
ATOM 1281 O O . VAL A 1 162 ? -6.864 -5.109 6.703 1.00 94.44 162 VAL A O 1
ATOM 1284 N N . VAL A 1 163 ? -8.574 -4.894 5.248 1.00 94.44 163 VAL A N 1
ATOM 1285 C CA . VAL A 1 163 ? -8.129 -3.622 4.663 1.00 94.44 163 VAL A CA 1
ATOM 1286 C C . VAL A 1 163 ? -8.746 -2.459 5.434 1.00 94.44 163 VAL A C 1
ATOM 1288 O O . VAL A 1 163 ? -9.963 -2.401 5.614 1.00 94.44 163 VAL A O 1
ATOM 1291 N N . CYS A 1 164 ? -7.917 -1.523 5.875 1.00 92.44 164 CYS A N 1
ATOM 1292 C CA . CYS A 1 164 ? -8.316 -0.342 6.622 1.00 92.44 164 CYS A CA 1
ATOM 1293 C C . CYS A 1 164 ? -7.596 0.914 6.123 1.00 92.44 164 CYS A C 1
ATOM 1295 O O . CYS A 1 164 ? -6.510 0.852 5.548 1.00 92.44 164 CYS A O 1
ATOM 1297 N N . GLU A 1 165 ? -8.216 2.058 6.383 1.00 90.31 165 GLU A N 1
ATOM 1298 C CA . GLU A 1 165 ? -7.642 3.384 6.170 1.00 90.31 165 GLU A CA 1
ATOM 1299 C C . GLU A 1 165 ? -7.152 3.935 7.513 1.00 90.31 165 GLU A C 1
ATOM 1301 O O . GLU A 1 165 ? -7.832 3.783 8.535 1.00 90.31 165 GLU A O 1
ATOM 1306 N N . GLU A 1 166 ? -5.981 4.570 7.519 1.00 88.94 166 GLU A N 1
ATOM 1307 C CA . GLU A 1 166 ? -5.473 5.255 8.705 1.00 88.94 166 GLU A CA 1
ATOM 1308 C C . GLU A 1 166 ? -6.405 6.406 9.118 1.00 88.94 166 GLU A C 1
ATOM 1310 O O . GLU A 1 166 ? -6.920 7.164 8.294 1.00 88.94 166 GLU A O 1
ATOM 1315 N N . ILE A 1 167 ? -6.634 6.548 10.424 1.00 89.00 167 ILE A N 1
ATOM 1316 C CA . ILE A 1 167 ? -7.501 7.596 10.962 1.00 89.00 167 ILE A CA 1
ATOM 1317 C C . ILE A 1 167 ? -6.639 8.754 11.433 1.00 89.00 167 ILE A C 1
ATOM 1319 O O . ILE A 1 167 ? -5.926 8.646 12.429 1.00 89.00 167 ILE A O 1
ATOM 1323 N N . GLU A 1 168 ? -6.768 9.889 10.752 1.00 83.88 168 GLU A N 1
ATOM 1324 C CA . GLU A 1 168 ? -6.085 11.116 11.145 1.00 83.88 168 GLU A CA 1
ATOM 1325 C C . GLU A 1 168 ? -6.485 11.574 12.562 1.00 83.88 168 GLU A C 1
ATOM 1327 O O . GLU A 1 168 ? -7.667 11.502 12.939 1.00 83.88 168 GLU A O 1
ATOM 1332 N N . PRO A 1 169 ? -5.535 12.119 13.346 1.00 80.06 169 PRO A N 1
ATOM 1333 C CA . PRO A 1 169 ? -5.833 12.718 14.638 1.00 80.06 169 PRO A CA 1
ATOM 1334 C C . PRO A 1 169 ? -6.955 13.757 14.536 1.00 80.06 169 PRO A C 1
ATOM 1336 O O . PRO A 1 169 ? -6.894 14.700 13.752 1.00 80.06 169 PRO A O 1
ATOM 1339 N N . GLY A 1 170 ? -7.990 13.598 15.359 1.00 78.44 170 GLY A N 1
ATOM 1340 C CA . GLY A 1 170 ? -9.142 14.502 15.384 1.00 78.44 170 GLY A CA 1
ATOM 1341 C C . GLY A 1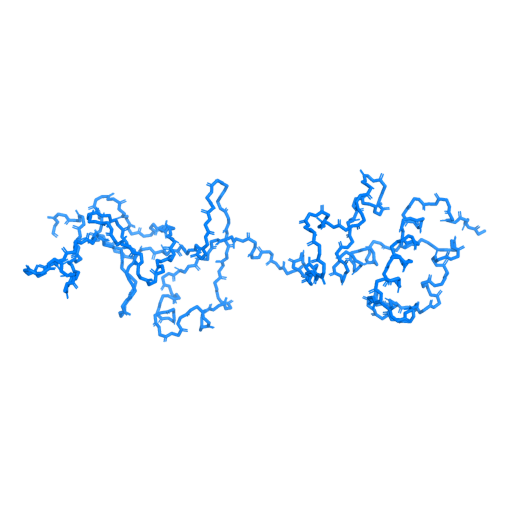 170 ? -10.327 14.063 14.522 1.00 78.44 170 GLY A C 1
ATOM 1342 O O . GLY A 1 170 ? -11.416 14.614 14.704 1.00 78.44 170 GLY A O 1
ATOM 1343 N N . ARG A 1 171 ? -10.194 13.036 13.665 1.00 82.88 171 ARG A N 1
ATOM 1344 C CA . ARG A 1 171 ? -11.376 12.415 13.048 1.00 82.88 171 ARG A CA 1
ATOM 1345 C C . ARG A 1 171 ? -12.221 11.689 14.108 1.00 82.88 171 ARG A C 1
ATOM 1347 O O . ARG A 1 171 ? -11.680 10.967 14.949 1.00 82.88 171 ARG A O 1
ATOM 1354 N N . PRO A 1 172 ? -13.557 11.848 14.089 1.00 81.75 172 PRO A N 1
ATOM 1355 C CA . PRO A 1 172 ? -14.424 11.179 15.048 1.00 81.75 172 PRO A CA 1
ATOM 1356 C C . PRO A 1 172 ? -14.504 9.676 14.756 1.00 81.75 172 PRO A C 1
ATOM 1358 O O . PRO A 1 172 ? -14.835 9.262 13.644 1.00 81.75 172 PRO A O 1
ATOM 1361 N N . LEU A 1 173 ? -14.266 8.858 15.783 1.00 90.25 173 LEU A N 1
ATOM 1362 C CA . LEU A 1 173 ? -14.571 7.427 15.738 1.00 90.25 173 LEU A CA 1
ATOM 1363 C C . LEU A 1 173 ? -16.089 7.215 15.801 1.00 90.25 173 LEU A C 1
ATOM 1365 O O . LEU A 1 173 ? -16.811 7.986 16.437 1.00 90.25 173 LEU A O 1
ATOM 1369 N N . ARG A 1 174 ? -16.565 6.157 15.149 1.00 91.69 174 ARG A N 1
ATOM 1370 C CA . ARG A 1 174 ? -17.967 5.738 15.156 1.00 91.69 174 ARG A CA 1
ATOM 1371 C C . ARG A 1 174 ? -18.126 4.550 16.093 1.00 91.69 174 ARG A C 1
ATOM 1373 O O . ARG A 1 174 ? -17.407 3.562 15.968 1.00 91.69 174 ARG A O 1
ATOM 1380 N N . ASP A 1 175 ? -19.092 4.636 16.997 1.00 92.94 175 ASP A N 1
ATOM 1381 C CA . ASP A 1 175 ? -19.379 3.542 17.921 1.00 92.94 175 ASP A CA 1
ATOM 1382 C C . ASP A 1 175 ? -19.836 2.276 17.185 1.00 92.94 175 ASP A C 1
ATOM 1384 O O . ASP A 1 175 ? -20.531 2.333 16.167 1.00 92.94 175 ASP A O 1
ATOM 1388 N N . ASN A 1 176 ? -19.453 1.123 17.736 1.00 91.94 176 ASN A N 1
ATOM 1389 C CA . ASN A 1 176 ? -19.759 -0.226 17.254 1.00 91.94 176 ASN A CA 1
ATOM 1390 C C . ASN A 1 176 ? -19.249 -0.545 15.836 1.00 91.94 176 ASN A C 1
ATOM 1392 O O . ASN A 1 176 ? -19.640 -1.564 15.259 1.00 91.94 176 ASN A O 1
ATOM 1396 N N . GLN A 1 177 ? -18.354 0.278 15.284 1.00 93.75 177 GLN A N 1
ATOM 1397 C CA . GLN A 1 177 ? -17.618 -0.038 14.060 1.00 93.75 177 GLN A CA 1
ATOM 1398 C C . GLN A 1 177 ? -16.348 -0.825 14.375 1.00 93.75 177 GLN A C 1
ATOM 1400 O O . GLN A 1 177 ? -15.799 -0.716 15.474 1.00 93.75 177 GLN A O 1
ATOM 1405 N N . VAL A 1 178 ? -15.920 -1.645 13.414 1.00 93.81 178 VAL A N 1
ATOM 1406 C CA . VAL A 1 178 ? -14.691 -2.436 13.521 1.00 93.81 178 VAL A CA 1
ATOM 1407 C C . VAL A 1 178 ? -13.499 -1.549 13.192 1.00 93.81 178 VAL A C 1
ATOM 1409 O O . VAL A 1 178 ? -13.502 -0.846 12.184 1.00 93.81 178 VAL A O 1
ATOM 1412 N N . TYR A 1 179 ? -12.484 -1.616 14.041 1.00 94.75 179 TYR A N 1
ATOM 1413 C CA . TYR A 1 179 ? -11.216 -0.933 13.865 1.00 94.75 179 TYR A CA 1
ATOM 1414 C C . TYR A 1 179 ? -10.074 -1.915 14.086 1.00 94.75 179 TYR A C 1
ATOM 1416 O O . TYR A 1 179 ? -10.160 -2.801 14.943 1.00 94.75 179 TYR A O 1
ATOM 1424 N N . VAL A 1 180 ? -8.996 -1.717 13.334 1.00 93.94 180 VAL A N 1
ATOM 1425 C CA . VAL A 1 180 ? -7.693 -2.287 13.665 1.00 93.94 180 VAL A CA 1
ATOM 1426 C C . VAL A 1 180 ? -7.026 -1.333 14.648 1.00 93.94 180 VAL A C 1
ATOM 1428 O O . VAL A 1 180 ? -6.900 -0.139 14.380 1.00 93.94 180 VAL A O 1
ATOM 1431 N N . VAL A 1 181 ? -6.658 -1.850 15.813 1.00 92.19 181 VAL A N 1
ATOM 1432 C CA . VAL A 1 181 ? -6.011 -1.098 16.884 1.00 92.19 181 VAL A CA 1
ATOM 1433 C C . VAL A 1 181 ? -4.596 -1.626 17.038 1.00 92.19 181 VAL A C 1
ATOM 1435 O O . VAL A 1 181 ? -4.390 -2.832 17.161 1.00 92.19 181 VAL A O 1
ATOM 1438 N N . VAL A 1 182 ? -3.639 -0.703 17.019 1.00 89.69 182 VAL A N 1
ATOM 1439 C CA . VAL A 1 182 ? -2.211 -0.988 17.141 1.00 89.69 182 VAL A CA 1
ATOM 1440 C C . VAL A 1 182 ? -1.754 -0.455 18.496 1.00 89.69 182 VAL A C 1
ATOM 1442 O O . VAL A 1 182 ? -1.769 0.755 18.724 1.00 89.69 182 VAL A O 1
ATOM 1445 N N . THR A 1 183 ? -1.420 -1.359 19.414 1.00 85.69 183 THR A N 1
ATOM 1446 C CA . THR A 1 183 ? -0.883 -1.041 20.748 1.00 85.69 183 THR A CA 1
ATOM 1447 C C . THR A 1 183 ? 0.450 -1.755 20.950 1.00 85.69 183 THR A C 1
ATOM 1449 O O . THR A 1 183 ? 1.434 -1.401 20.323 1.00 85.69 183 THR A O 1
ATOM 1452 N N . ASP A 1 184 ? 0.477 -2.764 21.809 1.00 84.00 184 ASP A N 1
ATOM 1453 C CA . ASP A 1 184 ? 1.497 -3.798 21.982 1.00 84.00 184 ASP A CA 1
ATOM 1454 C C . ASP A 1 184 ? 1.384 -4.929 20.942 1.00 84.00 184 ASP A C 1
ATOM 1456 O O . ASP A 1 184 ? 2.303 -5.730 20.783 1.00 84.00 184 ASP A O 1
ATOM 1460 N N . GLY A 1 185 ? 0.271 -4.968 20.213 1.00 86.88 185 GLY A N 1
ATOM 1461 C CA . GLY A 1 185 ? 0.020 -5.850 19.083 1.00 86.88 185 GLY A CA 1
ATOM 1462 C C . GLY A 1 185 ? -0.997 -5.230 18.128 1.00 86.88 185 GLY A C 1
ATOM 1463 O O . GLY A 1 185 ? -1.500 -4.129 18.365 1.00 86.88 185 GLY A O 1
ATOM 1464 N N . VAL A 1 186 ? -1.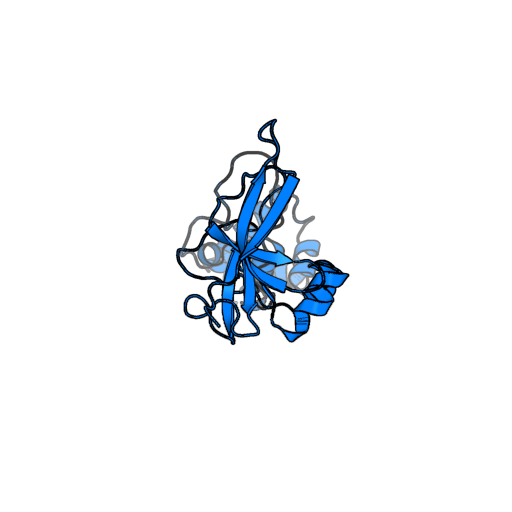310 -5.947 17.051 1.00 90.31 186 VAL A N 1
ATOM 1465 C CA . VAL A 1 186 ? -2.362 -5.568 16.102 1.00 90.31 186 VAL A CA 1
ATOM 1466 C C . VAL A 1 186 ? -3.605 -6.396 16.403 1.00 90.31 186 VAL A C 1
ATOM 1468 O O . VAL A 1 186 ? -3.573 -7.621 16.336 1.00 90.31 186 VAL A O 1
ATOM 1471 N N . VAL A 1 187 ? -4.716 -5.737 16.740 1.00 91.44 187 VAL A N 1
ATOM 1472 C CA . VAL A 1 187 ? -5.983 -6.416 17.049 1.00 91.44 187 VAL A CA 1
ATOM 1473 C C . VAL A 1 187 ? -7.160 -5.772 16.325 1.00 91.44 187 VAL A C 1
ATOM 1475 O O . VAL A 1 187 ? -7.301 -4.552 16.303 1.00 91.44 187 VAL A O 1
ATOM 1478 N N . ALA A 1 188 ? -8.054 -6.591 15.771 1.00 94.31 188 ALA A N 1
ATOM 1479 C CA . ALA A 1 188 ? -9.341 -6.131 15.256 1.00 94.31 188 ALA A CA 1
ATOM 1480 C C . ALA A 1 188 ? -10.399 -6.184 16.367 1.00 94.31 188 ALA A C 1
ATOM 1482 O O . ALA A 1 188 ? -10.595 -7.230 16.989 1.00 94.31 188 ALA A O 1
ATOM 1483 N N . LYS A 1 189 ? -11.074 -5.059 16.636 1.00 94.50 189 LYS A N 1
ATOM 1484 C CA . LYS A 1 189 ? -12.113 -4.932 17.676 1.00 94.50 189 LYS A CA 1
ATOM 1485 C C . LYS A 1 189 ? -13.194 -3.941 17.269 1.00 94.50 189 LYS A C 1
ATOM 1487 O O . LYS A 1 189 ? -12.941 -3.018 16.497 1.00 94.50 189 LYS A O 1
ATOM 1492 N N . ARG A 1 190 ? -14.390 -4.063 17.852 1.00 94.94 190 ARG A N 1
ATOM 1493 C CA . ARG A 1 190 ? -15.367 -2.966 17.835 1.00 94.94 190 ARG A CA 1
ATOM 1494 C C . ARG A 1 190 ? -15.009 -1.919 18.875 1.00 94.94 190 ARG A C 1
ATOM 1496 O O . ARG A 1 190 ? -14.715 -2.264 20.019 1.00 94.94 190 ARG A O 1
ATOM 1503 N N . ILE A 1 191 ? -15.067 -0.647 18.494 1.00 94.31 191 ILE A N 1
ATOM 1504 C CA . ILE A 1 191 ? -14.808 0.465 19.414 1.00 94.31 191 ILE A CA 1
ATOM 1505 C C . ILE A 1 191 ? -16.124 1.040 19.930 1.00 94.31 191 ILE A C 1
ATOM 1507 O O . ILE A 1 191 ? -17.041 1.317 19.161 1.00 94.31 191 ILE A O 1
ATOM 1511 N N . GLN A 1 192 ? -16.185 1.277 21.237 1.00 94.62 192 GLN A N 1
ATOM 1512 C CA . GLN A 1 192 ? -17.199 2.111 21.871 1.00 94.62 192 GLN A CA 1
ATOM 1513 C C . GLN A 1 192 ? -16.520 3.241 22.653 1.00 94.62 192 GLN A C 1
ATOM 1515 O O . GLN A 1 192 ? -15.673 3.002 23.519 1.00 94.62 192 GLN A O 1
ATOM 1520 N N . GLN A 1 193 ? -16.892 4.483 22.358 1.00 92.62 193 GLN A N 1
ATOM 1521 C CA . GLN A 1 193 ? -16.380 5.667 23.030 1.00 92.62 193 GLN A CA 1
ATOM 1522 C C . GLN A 1 193 ? -17.052 5.836 24.398 1.00 92.62 193 GLN A C 1
ATOM 1524 O O . GLN A 1 193 ? -18.259 6.049 24.499 1.00 92.62 193 GLN A O 1
ATOM 1529 N N . ILE A 1 194 ? -16.264 5.796 25.473 1.00 93.06 194 ILE A N 1
ATOM 1530 C CA . ILE A 1 194 ? -16.730 6.145 26.818 1.00 93.06 194 ILE A CA 1
ATOM 1531 C C . ILE A 1 194 ? -16.506 7.639 27.019 1.00 93.06 194 ILE A C 1
ATOM 1533 O O . ILE A 1 194 ? -15.373 8.129 26.945 1.00 93.06 194 ILE A O 1
ATOM 1537 N N . ARG A 1 195 ? -17.596 8.351 27.297 1.00 91.94 195 ARG A N 1
ATOM 1538 C CA . ARG A 1 195 ? -17.602 9.799 27.495 1.00 91.94 195 ARG A CA 1
ATOM 1539 C C . ARG A 1 195 ? -17.848 10.159 28.956 1.00 91.94 195 ARG A C 1
ATOM 1541 O O . ARG A 1 195 ? -18.524 9.420 29.670 1.00 91.94 195 ARG A O 1
ATOM 1548 N N . ASP A 1 196 ? -17.268 11.265 29.403 1.00 92.69 196 ASP A N 1
ATOM 1549 C CA . ASP A 1 196 ? -17.528 11.825 30.730 1.00 92.69 196 ASP A CA 1
ATOM 1550 C C . ASP A 1 196 ? -18.811 12.678 30.765 1.00 92.69 196 ASP A C 1
ATOM 1552 O O . ASP A 1 196 ? -19.518 12.831 29.767 1.00 92.69 196 ASP A O 1
ATOM 1556 N N . GLY A 1 197 ? -19.108 13.266 31.929 1.00 87.56 197 GLY A N 1
ATOM 1557 C CA . GLY A 1 197 ? -20.257 14.160 32.112 1.00 87.56 197 GLY A CA 1
ATOM 1558 C C . GLY A 1 197 ? -20.196 15.463 31.300 1.00 87.56 197 GLY A C 1
ATOM 1559 O O . GLY A 1 197 ? -21.193 16.174 31.238 1.00 87.56 197 GLY A O 1
ATOM 1560 N N . GLN A 1 198 ? -19.059 15.772 30.667 1.00 88.56 198 GLN A N 1
ATOM 1561 C CA . GLN A 1 198 ? -18.862 16.913 29.767 1.00 88.56 198 GLN A CA 1
ATOM 1562 C C . GLN A 1 198 ? -18.847 16.482 28.288 1.00 88.56 198 GLN A C 1
ATOM 1564 O O . GLN A 1 198 ? -18.473 17.265 27.416 1.00 88.56 198 GLN A O 1
ATOM 1569 N N . ASN A 1 199 ? -19.273 15.246 27.988 1.00 85.75 199 ASN A N 1
ATOM 1570 C CA . ASN A 1 199 ? -19.315 14.655 26.648 1.00 85.75 199 ASN A CA 1
ATOM 1571 C C . ASN A 1 199 ? -17.934 14.509 25.973 1.00 85.75 199 ASN A C 1
ATOM 1573 O O . ASN A 1 199 ? -17.849 14.311 24.755 1.00 85.75 199 ASN A O 1
ATOM 1577 N N . LYS A 1 200 ? -16.845 14.568 26.747 1.00 87.44 200 LYS A N 1
ATOM 1578 C CA . LYS A 1 200 ? -15.486 14.348 26.253 1.00 87.44 200 LYS A CA 1
ATOM 1579 C C . LYS A 1 200 ? -15.172 12.858 26.273 1.00 87.44 200 LYS A C 1
ATOM 1581 O O . LYS A 1 200 ? -15.451 12.172 27.254 1.00 87.44 200 LYS A O 1
ATOM 1586 N N . VAL A 1 201 ? -14.577 12.345 25.196 1.00 87.94 201 VAL A N 1
ATOM 1587 C CA . VAL A 1 201 ? -14.106 10.953 25.148 1.00 87.94 201 VAL A CA 1
ATOM 1588 C C . VAL A 1 201 ? -12.947 10.802 26.132 1.00 87.94 201 VAL A C 1
ATOM 1590 O O . VAL A 1 201 ? -11.923 11.469 25.991 1.00 87.94 201 VAL A O 1
ATOM 1593 N N . VAL A 1 202 ? -13.123 9.943 27.136 1.00 92.06 202 VAL A N 1
ATOM 1594 C CA . VAL A 1 202 ? -12.118 9.688 28.182 1.00 92.06 202 VAL A CA 1
ATOM 1595 C C . VAL A 1 202 ? -11.458 8.327 28.039 1.00 92.06 202 VAL A C 1
ATOM 1597 O O . VAL A 1 202 ? -10.309 8.166 28.437 1.00 92.06 202 VAL A O 1
ATOM 1600 N N . ARG A 1 203 ? -12.177 7.336 27.500 1.00 91.75 203 ARG A N 1
ATOM 1601 C CA . ARG A 1 203 ? -11.690 5.964 27.313 1.00 91.75 203 ARG A CA 1
ATOM 1602 C C . ARG A 1 203 ? -12.333 5.343 26.077 1.00 91.75 203 ARG A C 1
ATOM 1604 O O . ARG A 1 203 ? -13.454 5.694 25.718 1.00 91.75 203 ARG A O 1
ATOM 1611 N N . LEU A 1 204 ? -11.641 4.390 25.464 1.00 92.25 204 LEU A N 1
ATOM 1612 C CA . LEU A 1 204 ? -12.199 3.528 24.426 1.00 92.25 204 LEU A CA 1
ATOM 1613 C C . LEU A 1 204 ? -12.408 2.136 25.014 1.00 92.25 204 LEU A C 1
ATOM 1615 O O . LEU A 1 204 ? -11.523 1.597 25.678 1.00 92.25 204 LEU A O 1
ATOM 1619 N N . ARG A 1 205 ? -13.589 1.563 24.796 1.00 93.94 205 ARG A N 1
ATOM 1620 C CA . ARG A 1 205 ? -13.874 0.162 25.094 1.00 93.94 205 ARG A CA 1
ATOM 1621 C C . ARG A 1 205 ? -13.710 -0.642 23.812 1.00 93.94 205 ARG A C 1
ATOM 1623 O O . ARG A 1 205 ? -14.348 -0.330 22.811 1.00 93.94 205 ARG A O 1
ATOM 1630 N N . LEU A 1 206 ? -12.868 -1.666 23.880 1.00 94.12 206 LEU A N 1
ATOM 1631 C CA . LEU A 1 206 ? -12.634 -2.628 22.809 1.00 94.12 206 LEU A CA 1
ATOM 1632 C C . LEU A 1 206 ? -13.524 -3.851 23.039 1.00 94.12 206 LEU A C 1
ATOM 1634 O O . LEU A 1 206 ? -13.489 -4.439 24.119 1.00 94.12 206 LEU A O 1
ATOM 1638 N N . ILE A 1 207 ? -14.342 -4.202 22.051 1.00 94.38 207 ILE A N 1
ATOM 1639 C CA . ILE A 1 207 ? -15.356 -5.256 22.149 1.00 94.38 207 ILE A CA 1
ATOM 1640 C C . ILE A 1 207 ? -15.065 -6.327 21.092 1.00 94.38 207 ILE A C 1
ATOM 1642 O O . ILE A 1 207 ? -14.825 -6.010 19.927 1.00 94.38 207 ILE A O 1
ATOM 1646 N N . SER A 1 208 ? -15.056 -7.584 21.529 1.00 93.88 208 SER A N 1
ATOM 1647 C CA . SER A 1 208 ? -14.989 -8.783 20.687 1.00 93.88 208 SER A CA 1
ATOM 1648 C C . SER A 1 208 ? -16.380 -9.130 20.148 1.00 93.88 208 SER A C 1
ATOM 1650 O O . SER A 1 208 ? -17.355 -8.996 20.885 1.00 93.88 208 SER A O 1
ATOM 1652 N N . ASP A 1 209 ? -16.469 -9.615 18.910 1.00 91.62 209 ASP A N 1
ATOM 1653 C CA . ASP A 1 209 ? -17.725 -10.171 18.373 1.00 91.62 209 ASP A CA 1
ATOM 1654 C C . ASP A 1 209 ? -17.949 -11.623 18.801 1.00 91.62 209 ASP A C 1
ATOM 1656 O O . ASP A 1 209 ? -19.093 -12.093 18.799 1.00 91.62 209 ASP A O 1
ATOM 1660 N N . ASN A 1 210 ? -16.870 -12.307 19.197 1.00 88.62 210 ASN A N 1
ATOM 1661 C CA . ASN A 1 210 ? -16.955 -13.672 19.681 1.00 88.62 210 ASN A CA 1
ATOM 1662 C C . ASN A 1 210 ? -17.798 -13.738 20.965 1.00 88.62 210 ASN A C 1
ATOM 1664 O O . ASN A 1 210 ? -17.675 -12.888 21.851 1.00 88.62 210 ASN A O 1
ATOM 1668 N N . LYS A 1 211 ? -18.682 -14.736 21.027 1.00 71.62 211 LYS A N 1
ATOM 1669 C CA . LYS A 1 211 ? -19.664 -14.932 22.103 1.00 71.62 211 LYS A CA 1
ATOM 1670 C C . LYS A 1 211 ? -19.199 -15.901 23.190 1.00 71.62 211 LYS A C 1
ATOM 1672 O O . LYS A 1 211 ? -19.939 -16.076 24.158 1.00 71.62 211 LYS A O 1
ATOM 1677 N N . ASP A 1 212 ? -18.023 -16.492 23.012 1.00 57.44 212 ASP A N 1
ATOM 1678 C CA . ASP A 1 212 ? -17.413 -17.451 23.935 1.00 57.44 212 ASP A CA 1
ATOM 1679 C C . ASP A 1 212 ? -16.478 -16.783 24.956 1.00 57.44 212 ASP A C 1
ATOM 1681 O O . ASP A 1 212 ? -15.744 -15.835 24.582 1.00 57.44 212 ASP A O 1
#

Sequence (212 aa):
MGNFFDHIVNRRFRQVYQTLEEMRLIKGKSDLAKKLDTYNHVINNILKGQRNITLDQILKLCHHYGVNANFLFGLDNQMFLNESVADGELPVGSLELLEPMNHGNIMLVPVRAQAGFVLEGIEGVKDELKRFHIPGLEGSNLMAFEIEGDSMLPTITNGDIVVCEEIEPGRPLRDNQVYVVVTDGVVAKRIQQIRDGQNKVVRLRLISDNKD

pLDDT: mean 81.26, std 15.07, range [36.59, 94.94]

Secondary structure (DSSP, 8-state):
---GGG-HHHHHHHHHHHHHHHTTS-SSHHHHHHHTTS-HHHHHHHHTTSSPPPHHHHHHHHHHH-B-HHHHHTS-S-SBTT----SS-----SGGGSS-----SEEEE-HHHHHHHHHHHHHHHGGG-EEE--TT---SSEEEEEPPSSTTTTTS-TT-EEEEE---TTPPPPTTEEEEEESSSEEEEEEEEEE-TTS-EEEEEEE-S---